Protein AF-A0A2E2N6V3-F1 (afdb_monomer_lite)

Secondary structure (DSSP, 8-state):
--HHHHHHHHHH-HHHHTT---SHHHHHHHSTT--HHHHHHHHHHHTHHHHHHHHHHHHHHTT---EEEEEEEEEETTTEEEEEEEEE-EETTEE-----GGGPPPGGG---SHHHHHHHHHHHHHTT-HHHHHHHHHHHTS--SSTT----HHHHHHHH-SSHHHHHHHHHHH-HHHHHHHHHHTSPPPPP-------------

Sequence (205 aa):
MESDELIELLEESDAFKSGLITDIRDAQLLVPRVGPDLVSDTIAAIGRHHLCEFTTSQCQKHDIEVAENTRVSGWIPGEGWSDLSYRLPVYEGKRVILVPARLVRRAAEATYSPNRLVTDLMDRVDAGNPTACNALTKLLQHPPTKANGTLHRSKTRKRLGTSGKDRARTIASHLPGAYSDFKNSAKPTPPPSQNGDTTTSPIDN

pLDDT: mean 79.95, std 15.85, range [35.03, 96.94]

Foldseek 3Di:
DDPVVVVVQLVPFPCNVVVLPPDLLVCCQATPPDHPVNSVVVCCQACVVVQLVVQQVVCVVVVNQWDFFDWDWYQDVPPGTDIDGGTFDADPNHTDGDDPPQVDDDPVLVCSHLVSLLVLLLVCQQVQPVLSLVLLCVLQVHHQPDPSRHHDSVVSVVSCDDDSNSNSNSCCVRVVVSNVVSVVVSPDDRPPDPPPPPPDDDDDD

Radius of gyration: 23.24 Å; chains: 1; bounding box: 77×33×64 Å

Structure (mmCIF, N/CA/C/O backbone):
data_AF-A0A2E2N6V3-F1
#
_entry.id   AF-A0A2E2N6V3-F1
#
loop_
_atom_site.group_PDB
_atom_site.id
_atom_site.type_symbol
_atom_site.label_atom_id
_atom_site.label_alt_id
_atom_site.label_comp_id
_atom_site.label_asym_id
_atom_site.label_entity_id
_atom_site.label_seq_id
_atom_site.pdbx_PDB_ins_code
_atom_site.Cartn_x
_atom_site.Cartn_y
_atom_site.Cartn_z
_atom_site.occupancy
_atom_site.B_iso_or_equiv
_atom_site.auth_seq_id
_atom_site.auth_comp_id
_atom_site.auth_asym_id
_atom_site.auth_atom_id
_atom_site.pdbx_PDB_model_num
ATOM 1 N N . MET A 1 1 ? 11.743 -3.797 12.217 1.00 55.81 1 MET A N 1
ATOM 2 C CA . MET A 1 1 ? 12.017 -2.561 11.474 1.00 55.81 1 MET A CA 1
ATOM 3 C C . MET A 1 1 ? 11.311 -1.459 12.220 1.00 55.81 1 MET A C 1
ATOM 5 O O . MET A 1 1 ? 10.089 -1.493 12.315 1.00 55.81 1 MET A O 1
ATOM 9 N N . GLU A 1 2 ? 12.102 -0.625 12.878 1.00 63.59 2 GLU A N 1
ATOM 10 C CA . GLU A 1 2 ? 11.648 0.523 13.670 1.00 63.59 2 GLU A CA 1
ATOM 11 C C . GLU A 1 2 ? 11.161 1.643 12.727 1.00 63.59 2 GLU A C 1
ATOM 13 O O . GLU A 1 2 ? 11.500 1.645 11.542 1.00 63.59 2 GLU A O 1
ATOM 18 N N . SER A 1 3 ? 10.366 2.595 13.227 1.00 68.19 3 SER A N 1
ATOM 19 C CA . SER A 1 3 ? 9.838 3.711 12.414 1.00 68.19 3 SER A CA 1
ATOM 20 C C . SER A 1 3 ? 10.951 4.554 11.778 1.00 68.19 3 SER A C 1
ATOM 22 O O . SER A 1 3 ? 10.816 4.996 10.637 1.00 68.19 3 SER A O 1
ATOM 24 N N . ASP A 1 4 ? 12.063 4.727 12.490 1.00 75.25 4 ASP A N 1
ATOM 25 C CA . ASP A 1 4 ? 13.205 5.529 12.043 1.00 75.25 4 ASP A CA 1
ATOM 26 C C . ASP A 1 4 ? 13.932 4.876 10.859 1.00 75.25 4 ASP A C 1
ATOM 28 O O . ASP A 1 4 ? 14.343 5.555 9.922 1.00 75.25 4 ASP A O 1
ATOM 32 N N . GLU A 1 5 ? 13.981 3.541 10.833 1.00 79.38 5 GLU A N 1
ATOM 33 C CA . GLU A 1 5 ? 14.590 2.772 9.743 1.00 79.38 5 GLU A CA 1
ATOM 34 C C . GLU A 1 5 ? 13.808 2.943 8.429 1.00 79.38 5 GLU A C 1
ATOM 36 O O . GLU A 1 5 ? 14.394 2.968 7.350 1.00 79.38 5 GLU A O 1
ATOM 41 N N . LEU A 1 6 ? 12.477 3.090 8.488 1.00 79.75 6 LEU A N 1
ATOM 42 C CA . LEU A 1 6 ? 11.675 3.371 7.293 1.00 79.75 6 LEU A CA 1
ATOM 43 C C . LEU A 1 6 ? 11.952 4.774 6.744 1.00 79.75 6 LEU A C 1
ATOM 45 O O . LEU A 1 6 ? 12.061 4.936 5.528 1.00 79.75 6 LEU A O 1
ATOM 49 N N . ILE A 1 7 ? 12.041 5.774 7.622 1.00 80.31 7 ILE A N 1
ATOM 50 C CA . ILE A 1 7 ? 12.319 7.155 7.214 1.00 80.31 7 ILE A CA 1
ATOM 51 C C . ILE A 1 7 ? 13.686 7.214 6.536 1.00 80.31 7 ILE A C 1
ATOM 53 O O . ILE A 1 7 ? 13.771 7.687 5.406 1.00 80.31 7 ILE A O 1
ATOM 57 N N . GLU A 1 8 ? 14.709 6.627 7.156 1.00 84.69 8 GLU A N 1
ATOM 58 C CA . GLU A 1 8 ? 16.058 6.548 6.592 1.00 84.69 8 GLU A CA 1
ATOM 59 C C . GLU A 1 8 ? 16.055 5.842 5.224 1.00 84.69 8 GLU A C 1
ATOM 61 O O . GLU A 1 8 ? 16.564 6.377 4.241 1.00 84.69 8 GLU A O 1
ATOM 66 N N . LEU A 1 9 ? 15.373 4.696 5.097 1.00 85.19 9 LEU A N 1
ATOM 67 C CA . LEU A 1 9 ? 15.260 3.983 3.817 1.00 85.19 9 LEU A CA 1
ATOM 68 C C . LEU A 1 9 ? 14.588 4.812 2.713 1.00 85.19 9 LEU A C 1
ATOM 70 O O . LEU A 1 9 ? 14.941 4.667 1.537 1.00 85.19 9 LEU A O 1
ATOM 74 N N . LEU A 1 10 ? 13.595 5.636 3.057 1.00 83.00 10 LEU A N 1
ATOM 75 C CA . LEU A 1 10 ? 12.939 6.530 2.103 1.00 83.00 10 LEU A CA 1
ATOM 76 C C . LEU A 1 10 ? 13.849 7.703 1.739 1.00 83.00 10 LEU A C 1
ATOM 78 O O . LEU A 1 10 ? 14.024 7.976 0.552 1.00 83.00 10 LEU A O 1
ATOM 82 N N . GLU A 1 11 ? 14.461 8.348 2.730 1.00 84.19 11 GLU A N 1
ATOM 83 C CA . GLU A 1 11 ? 15.368 9.481 2.545 1.00 84.19 11 GLU A CA 1
ATOM 84 C C . GLU A 1 11 ? 16.610 9.111 1.740 1.00 84.19 11 GLU A C 1
ATOM 86 O O . GLU A 1 11 ? 17.068 9.902 0.917 1.00 84.19 11 GLU A O 1
ATOM 91 N N . GLU A 1 12 ? 17.144 7.904 1.913 1.00 86.69 12 GLU A N 1
ATOM 92 C CA . GLU A 1 12 ? 18.290 7.417 1.151 1.00 86.69 12 GLU A CA 1
ATOM 93 C C . GLU A 1 12 ? 17.919 7.010 -0.281 1.00 86.69 12 GLU A C 1
ATOM 95 O O . GLU A 1 12 ? 18.775 7.035 -1.171 1.00 86.69 12 GLU A O 1
ATOM 100 N N . SER A 1 13 ? 16.648 6.683 -0.538 1.00 84.81 13 SER A N 1
ATOM 101 C CA . SER A 1 13 ? 16.205 6.120 -1.811 1.00 84.81 13 SER A CA 1
ATOM 102 C C . SER A 1 13 ? 16.286 7.105 -2.978 1.00 84.81 13 SER A C 1
ATOM 104 O O . SER A 1 13 ? 15.587 8.119 -3.022 1.00 84.81 13 SER A O 1
ATOM 106 N N . ASP A 1 14 ? 17.017 6.723 -4.029 1.00 83.94 14 ASP A N 1
ATOM 107 C CA . ASP A 1 14 ? 17.023 7.447 -5.309 1.00 83.94 14 ASP A CA 1
ATOM 108 C C . ASP A 1 14 ? 15.615 7.601 -5.906 1.00 83.94 14 ASP A C 1
ATOM 110 O O . ASP A 1 14 ? 15.311 8.603 -6.553 1.00 83.94 14 ASP A O 1
ATOM 114 N N . ALA A 1 15 ? 14.731 6.619 -5.692 1.00 83.19 15 ALA A N 1
ATOM 115 C CA . ALA A 1 15 ? 13.359 6.655 -6.198 1.00 83.19 15 ALA A CA 1
ATOM 116 C C . ALA A 1 15 ? 12.511 7.727 -5.495 1.00 83.19 15 ALA A C 1
ATOM 118 O O . ALA A 1 15 ? 11.648 8.337 -6.127 1.00 83.19 15 ALA A O 1
ATOM 119 N N . PHE A 1 16 ? 12.772 7.970 -4.209 1.00 84.50 16 PHE A N 1
ATOM 120 C CA . PHE A 1 16 ? 12.135 9.045 -3.456 1.00 84.50 16 PHE A CA 1
ATOM 121 C C . PHE A 1 16 ? 12.681 10.407 -3.901 1.00 84.50 16 PHE A C 1
ATOM 123 O O . PHE A 1 16 ? 11.911 11.273 -4.311 1.00 84.50 16 PHE A O 1
ATOM 130 N N . LYS A 1 17 ? 14.014 10.555 -3.956 1.00 84.75 17 LYS A N 1
ATOM 131 C CA . LYS A 1 17 ? 14.692 11.799 -4.377 1.00 84.75 17 LYS A CA 1
ATOM 132 C C . LYS A 1 17 ? 14.344 12.239 -5.802 1.00 84.75 17 LYS A C 1
ATOM 134 O O . LYS A 1 17 ? 14.295 13.429 -6.085 1.00 84.75 17 LYS A O 1
ATOM 139 N N . SER A 1 18 ? 14.112 11.285 -6.704 1.00 84.06 18 SER A N 1
ATOM 140 C CA . SER A 1 18 ? 13.762 11.550 -8.109 1.00 84.06 18 SER A CA 1
ATOM 141 C C . SER A 1 18 ? 12.276 11.836 -8.349 1.00 84.06 18 SER A C 1
ATOM 143 O O . SER A 1 18 ? 11.903 12.156 -9.476 1.00 84.06 18 SER A O 1
ATOM 145 N N . GLY A 1 19 ? 11.416 11.709 -7.330 1.00 82.81 19 GLY A N 1
ATOM 146 C CA . GLY A 1 19 ? 9.969 11.902 -7.471 1.00 82.81 19 GLY A CA 1
ATOM 147 C C . GLY A 1 19 ? 9.235 10.757 -8.183 1.00 82.81 19 GLY A C 1
ATOM 148 O O . GLY A 1 19 ? 8.079 10.915 -8.568 1.00 82.81 19 GLY A O 1
ATOM 149 N N . LEU A 1 20 ? 9.870 9.589 -8.357 1.00 83.88 20 LEU A N 1
ATOM 150 C CA . LEU A 1 20 ? 9.220 8.403 -8.941 1.00 83.88 20 LEU A CA 1
ATOM 151 C C . LEU A 1 20 ? 8.154 7.796 -8.015 1.00 83.88 20 LEU A C 1
ATOM 153 O O . LEU A 1 20 ? 7.248 7.097 -8.480 1.00 83.88 20 LEU A O 1
ATOM 157 N N . ILE A 1 21 ? 8.268 8.048 -6.709 1.00 84.69 21 ILE A N 1
ATOM 158 C CA . ILE A 1 21 ? 7.286 7.652 -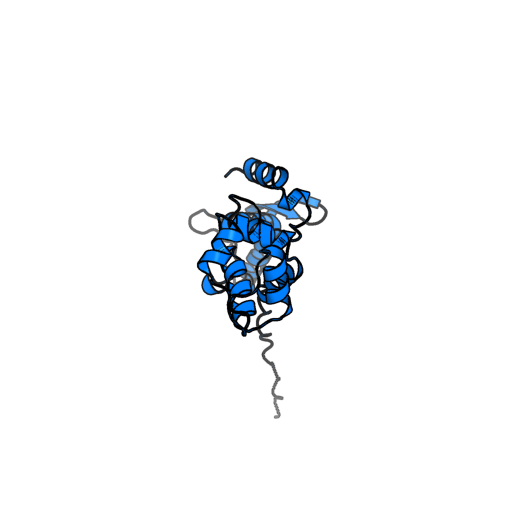5.699 1.00 84.69 21 ILE A CA 1
ATOM 159 C C . ILE A 1 21 ? 6.205 8.731 -5.639 1.00 84.69 21 ILE A C 1
ATOM 161 O O . ILE A 1 21 ? 6.409 9.808 -5.091 1.00 84.69 21 ILE A O 1
ATOM 165 N N . THR A 1 22 ? 5.044 8.422 -6.212 1.00 82.69 22 THR A N 1
ATOM 166 C CA . THR A 1 22 ? 3.861 9.316 -6.221 1.00 82.69 22 THR A CA 1
ATOM 167 C C . THR A 1 22 ? 2.734 8.791 -5.333 1.00 82.69 22 THR A C 1
ATOM 169 O O . THR A 1 22 ? 1.787 9.504 -5.018 1.00 82.69 22 THR A O 1
ATOM 172 N N . ASP A 1 23 ? 2.837 7.524 -4.940 1.00 83.44 23 ASP A N 1
ATOM 173 C CA . ASP A 1 23 ? 1.932 6.806 -4.057 1.00 83.44 23 ASP A CA 1
ATOM 174 C C . ASP A 1 23 ? 2.785 5.947 -3.119 1.00 83.44 23 ASP A C 1
ATOM 176 O O . ASP A 1 23 ? 3.778 5.364 -3.559 1.00 83.44 23 ASP A O 1
ATOM 180 N N . ILE A 1 24 ? 2.410 5.825 -1.843 1.00 82.12 24 ILE A N 1
ATOM 181 C CA . ILE A 1 24 ? 3.170 5.032 -0.862 1.00 82.12 24 ILE A CA 1
ATOM 182 C C . ILE A 1 24 ? 3.353 3.570 -1.296 1.00 82.12 24 ILE A C 1
ATOM 184 O O . ILE A 1 24 ? 4.360 2.939 -0.982 1.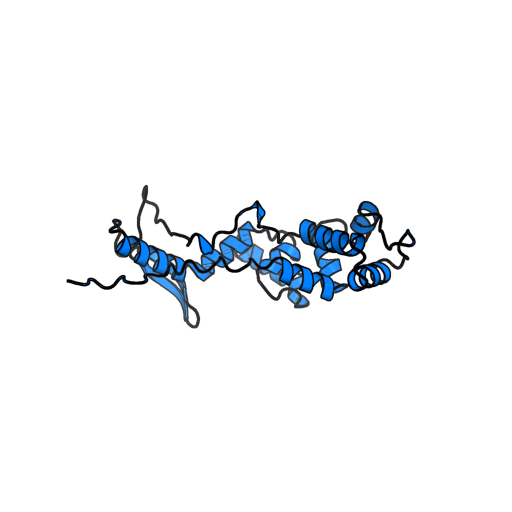00 82.12 24 ILE A O 1
ATOM 188 N N . ARG A 1 25 ? 2.430 3.030 -2.100 1.00 84.62 25 ARG A N 1
ATOM 189 C CA . ARG A 1 25 ? 2.544 1.684 -2.671 1.00 84.62 25 ARG A CA 1
ATOM 190 C C . ARG A 1 25 ? 3.725 1.570 -3.625 1.00 84.62 25 ARG A C 1
ATOM 192 O O . ARG A 1 25 ? 4.295 0.490 -3.731 1.00 84.62 25 ARG A O 1
ATOM 199 N N . ASP A 1 26 ? 4.122 2.647 -4.305 1.00 87.94 26 ASP A N 1
ATOM 200 C CA . ASP A 1 26 ? 5.295 2.649 -5.192 1.00 87.94 26 ASP A CA 1
ATOM 201 C C . ASP A 1 26 ? 6.574 2.310 -4.418 1.00 87.94 26 ASP A C 1
ATOM 203 O O . ASP A 1 26 ? 7.479 1.682 -4.973 1.00 87.94 26 ASP A O 1
ATOM 207 N N . ALA A 1 27 ? 6.628 2.635 -3.121 1.00 87.62 27 ALA A N 1
ATOM 208 C CA . ALA A 1 27 ? 7.763 2.293 -2.274 1.00 87.62 27 ALA A CA 1
ATOM 209 C C . ALA A 1 27 ? 8.008 0.775 -2.236 1.00 87.62 27 ALA A C 1
ATOM 211 O O . ALA A 1 27 ? 9.156 0.337 -2.280 1.00 87.62 27 ALA A O 1
ATOM 212 N N . GLN A 1 28 ? 6.957 -0.052 -2.292 1.00 88.75 28 GLN A N 1
ATOM 213 C CA . GLN A 1 28 ? 7.121 -1.511 -2.334 1.00 88.75 28 GLN A CA 1
ATOM 214 C C . GLN A 1 28 ? 7.728 -2.015 -3.651 1.00 88.75 28 GLN A C 1
ATOM 216 O O . GLN A 1 28 ? 8.349 -3.083 -3.688 1.00 88.75 28 GLN A O 1
ATOM 221 N N . LEU A 1 29 ? 7.552 -1.259 -4.741 1.00 89.12 29 LEU A N 1
ATOM 222 C CA . LEU A 1 29 ? 8.133 -1.575 -6.043 1.00 89.12 29 LEU A CA 1
ATOM 223 C C . LEU A 1 29 ? 9.583 -1.10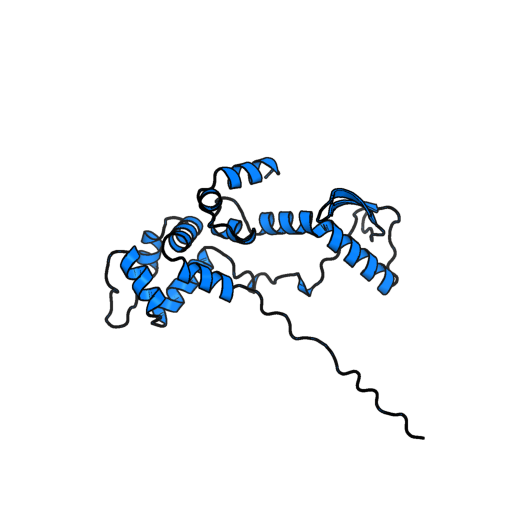0 -6.147 1.00 89.12 29 LEU A C 1
ATOM 225 O O . LEU A 1 29 ? 10.416 -1.818 -6.703 1.00 89.12 29 LEU A O 1
ATOM 229 N N . LEU A 1 30 ? 9.864 0.099 -5.633 1.00 90.12 30 LEU A N 1
ATOM 230 C CA . LEU A 1 30 ? 11.077 0.847 -5.961 1.00 90.12 30 LEU A CA 1
ATOM 231 C C . LEU A 1 30 ? 12.091 0.923 -4.815 1.00 90.12 30 LEU A C 1
ATOM 233 O O . LEU A 1 30 ? 13.291 0.938 -5.079 1.00 90.12 30 LEU A O 1
ATOM 237 N N . VAL A 1 31 ? 11.646 0.949 -3.558 1.00 87.75 31 VAL A N 1
ATOM 238 C CA . VAL A 1 31 ? 12.526 1.161 -2.401 1.00 87.75 31 VAL A CA 1
ATOM 239 C C . VAL A 1 31 ? 13.007 -0.192 -1.882 1.00 87.75 31 VAL A C 1
ATOM 241 O O . VAL A 1 31 ? 12.179 -1.057 -1.576 1.00 87.75 31 VAL A O 1
ATOM 244 N N . PRO A 1 32 ? 14.324 -0.445 -1.792 1.00 84.62 32 PRO A N 1
ATOM 245 C CA . PRO A 1 32 ? 14.856 -1.665 -1.188 1.00 84.62 32 PRO A CA 1
ATOM 246 C C . PRO A 1 32 ? 14.289 -1.896 0.216 1.00 84.62 32 PRO A C 1
ATOM 248 O O . PRO A 1 32 ? 13.978 -0.951 0.925 1.00 84.62 32 PRO A O 1
ATOM 251 N N . ARG A 1 33 ? 14.124 -3.165 0.616 1.00 83.94 33 ARG A N 1
ATOM 252 C CA . ARG A 1 33 ? 13.643 -3.570 1.960 1.00 83.94 33 ARG A CA 1
ATOM 253 C C . ARG A 1 33 ? 12.215 -3.137 2.350 1.00 83.94 33 ARG A C 1
ATOM 255 O O . ARG A 1 33 ? 11.667 -3.711 3.279 1.00 83.94 33 ARG A O 1
ATOM 262 N N . VAL A 1 34 ? 11.550 -2.274 1.578 1.00 86.19 34 VAL A N 1
ATOM 263 C CA . VAL A 1 34 ? 10.125 -1.943 1.781 1.00 86.19 34 VAL A CA 1
ATOM 264 C C . VAL A 1 34 ? 9.217 -3.030 1.197 1.00 86.19 34 VAL A C 1
ATOM 266 O O . VAL A 1 34 ? 9.147 -3.217 -0.019 1.00 86.19 34 VAL A O 1
ATOM 269 N N . GLY A 1 35 ? 8.559 -3.800 2.057 1.00 84.31 35 GLY A N 1
ATOM 270 C CA . GLY A 1 35 ? 7.615 -4.852 1.669 1.00 84.31 35 GLY A CA 1
ATOM 271 C C . GLY A 1 35 ? 6.151 -4.392 1.659 1.00 84.31 35 GLY A C 1
ATOM 272 O O . GLY A 1 35 ? 5.856 -3.283 2.104 1.00 84.31 35 GLY A O 1
ATOM 273 N N . PRO A 1 36 ? 5.225 -5.249 1.186 1.00 82.44 36 PRO A N 1
ATOM 274 C CA . PRO A 1 36 ? 3.789 -4.980 1.259 1.00 82.44 36 PRO A CA 1
ATOM 275 C C . PRO A 1 36 ? 3.293 -4.835 2.703 1.00 82.44 36 PRO A C 1
ATOM 277 O O . PRO A 1 36 ? 2.438 -3.991 2.953 1.00 82.44 36 PRO A O 1
ATOM 280 N N . ASP A 1 37 ? 3.859 -5.598 3.642 1.00 83.62 37 ASP A N 1
ATOM 281 C CA . ASP A 1 37 ? 3.492 -5.551 5.063 1.00 83.62 37 ASP A CA 1
ATOM 282 C C . ASP A 1 37 ? 3.738 -4.160 5.643 1.00 83.62 37 ASP A C 1
ATOM 284 O O . ASP A 1 37 ? 2.833 -3.558 6.203 1.00 83.62 37 ASP A O 1
ATOM 288 N N . LEU A 1 38 ? 4.916 -3.587 5.384 1.00 84.19 38 LEU A N 1
ATOM 289 C CA . LEU A 1 38 ? 5.252 -2.247 5.855 1.00 84.19 38 LEU A CA 1
ATOM 290 C C . LEU A 1 38 ? 4.310 -1.182 5.288 1.00 84.19 38 LEU A C 1
ATOM 292 O O . LEU A 1 38 ? 3.827 -0.331 6.024 1.00 84.19 38 LEU A O 1
ATOM 296 N N . VAL A 1 39 ? 4.017 -1.243 3.986 1.00 85.00 39 VAL A N 1
ATOM 297 C CA . VAL A 1 39 ? 3.061 -0.318 3.360 1.00 85.00 39 VAL A CA 1
ATOM 298 C C . VAL A 1 39 ? 1.672 -0.476 3.983 1.00 85.00 39 VAL A C 1
ATOM 300 O O . VAL A 1 39 ? 1.009 0.522 4.262 1.00 85.00 39 VAL A O 1
ATOM 303 N N . SER A 1 40 ? 1.233 -1.714 4.219 1.00 82.88 40 SER A N 1
ATOM 304 C CA . SER A 1 40 ? -0.049 -2.006 4.862 1.00 82.88 40 SER A CA 1
ATOM 305 C C . SER A 1 40 ? -0.097 -1.467 6.291 1.00 82.88 40 SER A C 1
ATOM 307 O O . SER A 1 40 ? -1.082 -0.830 6.659 1.00 82.88 40 SER A O 1
ATOM 309 N N . ASP A 1 41 ? 0.968 -1.655 7.067 1.00 85.12 41 ASP A N 1
ATOM 310 C CA . ASP A 1 41 ? 1.084 -1.163 8.439 1.00 85.12 41 ASP A CA 1
ATOM 311 C C . ASP A 1 41 ? 1.068 0.367 8.487 1.00 85.12 41 ASP A C 1
ATOM 313 O O . ASP A 1 41 ? 0.345 0.949 9.297 1.00 85.12 41 ASP A O 1
ATOM 317 N N . THR A 1 42 ? 1.784 1.040 7.577 1.00 87.00 42 THR A N 1
ATOM 318 C CA . THR A 1 42 ? 1.753 2.505 7.456 1.00 87.00 42 THR A CA 1
ATOM 319 C C . THR A 1 42 ? 0.348 3.005 7.110 1.00 87.00 42 THR A C 1
ATOM 321 O O . THR A 1 42 ? -0.160 3.918 7.764 1.00 87.00 42 THR A O 1
ATOM 324 N N . ILE A 1 43 ? -0.320 2.393 6.125 1.00 86.81 43 ILE A N 1
ATOM 325 C CA . ILE A 1 43 ? -1.690 2.768 5.742 1.00 86.81 43 ILE A CA 1
ATOM 326 C C . ILE A 1 43 ? -2.660 2.525 6.903 1.00 86.81 43 ILE A C 1
ATOM 328 O O . ILE A 1 43 ? -3.500 3.379 7.182 1.00 86.81 43 ILE A O 1
ATOM 332 N N . ALA A 1 44 ? -2.543 1.395 7.603 1.00 87.69 44 ALA A N 1
ATOM 333 C CA . ALA A 1 44 ? -3.389 1.066 8.745 1.00 87.69 44 ALA A CA 1
ATOM 334 C C . ALA A 1 44 ? -3.140 1.998 9.939 1.00 87.69 44 ALA A C 1
ATOM 336 O O . ALA A 1 44 ? -4.083 2.325 10.655 1.00 87.69 44 ALA A O 1
ATOM 337 N N . ALA A 1 45 ? -1.900 2.448 10.154 1.00 88.75 45 ALA A N 1
ATOM 338 C CA . ALA A 1 45 ? -1.567 3.425 11.185 1.00 88.75 45 ALA A CA 1
ATOM 339 C C . ALA A 1 45 ? -2.176 4.803 10.881 1.00 88.75 45 ALA A C 1
ATOM 341 O O . ALA A 1 45 ? -2.808 5.386 11.761 1.00 88.75 45 ALA A O 1
ATOM 342 N N . ILE A 1 46 ? -2.057 5.285 9.638 1.00 90.31 46 ILE A N 1
ATOM 343 C CA . ILE A 1 46 ? -2.626 6.574 9.206 1.00 90.31 46 ILE A CA 1
ATOM 344 C C . ILE A 1 46 ? -4.160 6.513 9.186 1.00 90.31 46 ILE A C 1
ATOM 346 O O . ILE A 1 46 ? -4.832 7.397 9.705 1.00 90.31 46 ILE A O 1
ATOM 350 N N . GLY A 1 47 ? -4.733 5.443 8.634 1.00 91.69 47 GLY A N 1
ATOM 351 C CA . GLY A 1 47 ? -6.181 5.241 8.540 1.00 91.69 47 GLY A CA 1
ATOM 352 C C . GLY A 1 47 ? -6.839 4.747 9.830 1.00 91.69 47 GLY A C 1
ATOM 353 O O . GLY A 1 47 ? -8.045 4.498 9.836 1.00 91.69 47 GLY A O 1
ATOM 354 N N . ARG A 1 48 ? -6.076 4.581 10.921 1.00 93.88 48 ARG A N 1
ATOM 355 C CA . ARG A 1 48 ? -6.551 3.950 12.161 1.00 93.88 48 ARG A CA 1
ATOM 356 C C . ARG A 1 48 ? -7.773 4.648 12.740 1.00 93.88 48 ARG A C 1
ATOM 358 O O . ARG A 1 48 ? -8.696 3.970 13.177 1.00 93.88 48 ARG A O 1
ATOM 365 N N . HIS A 1 49 ? -7.786 5.979 12.698 1.00 94.50 49 HIS A N 1
ATOM 366 C CA . HIS A 1 49 ? -8.913 6.802 13.130 1.00 94.50 49 HIS A CA 1
ATOM 367 C C . HIS A 1 49 ? -10.219 6.368 12.437 1.00 94.50 49 HIS A C 1
ATOM 369 O O . HIS A 1 49 ? -11.167 5.962 13.106 1.00 94.50 49 HIS A O 1
ATOM 375 N N . HIS A 1 50 ? -10.227 6.313 11.102 1.00 93.88 50 HIS A N 1
ATOM 376 C CA . HIS A 1 50 ? -11.396 5.896 10.320 1.00 93.88 50 HIS A CA 1
ATOM 377 C C . HIS A 1 50 ? -11.788 4.431 10.546 1.00 93.88 50 HIS A C 1
ATOM 379 O O . HIS A 1 50 ? -12.970 4.088 10.516 1.00 93.88 50 HIS A O 1
ATOM 385 N N . LEU A 1 51 ? -10.815 3.546 10.782 1.00 95.25 51 LEU A N 1
ATOM 386 C CA . LEU A 1 51 ? -11.101 2.149 11.115 1.00 95.25 51 LEU A CA 1
ATOM 387 C C . LEU A 1 51 ? -11.772 2.023 12.492 1.00 95.25 51 LEU A C 1
ATOM 389 O O . LEU A 1 51 ? -12.688 1.214 12.652 1.00 95.25 51 LEU A O 1
ATOM 393 N N . CYS A 1 52 ? -11.375 2.840 13.471 1.00 95.44 52 CYS A N 1
ATOM 394 C CA . CYS A 1 52 ? -12.034 2.907 14.776 1.00 95.44 52 CYS A CA 1
ATOM 395 C C . CYS A 1 52 ? -13.469 3.445 14.671 1.00 95.44 52 CYS A C 1
ATOM 397 O O . CYS A 1 52 ? -14.377 2.873 15.278 1.00 95.44 52 CYS A O 1
ATOM 399 N N . GLU A 1 53 ? -13.696 4.495 13.876 1.00 95.00 53 GLU A N 1
ATOM 400 C CA . GLU A 1 53 ? -15.042 5.026 13.606 1.00 95.00 53 GLU A CA 1
ATOM 401 C C . GLU A 1 53 ? -15.936 3.977 12.940 1.00 95.00 53 GLU A C 1
ATOM 403 O O . GLU A 1 53 ? -17.052 3.715 13.395 1.00 95.00 53 GLU A O 1
ATOM 408 N N . PHE A 1 54 ? -15.413 3.316 11.902 1.00 95.75 54 PHE A N 1
ATOM 409 C CA . PHE A 1 54 ? -16.104 2.224 11.227 1.00 95.75 54 PHE A CA 1
ATOM 410 C C . PHE A 1 54 ? -16.460 1.104 12.208 1.00 95.75 54 PHE A C 1
ATOM 412 O O . PHE A 1 54 ? -17.608 0.666 12.246 1.00 95.75 54 PHE A O 1
ATOM 419 N N . THR A 1 55 ? -15.501 0.675 13.030 1.00 96.69 55 THR A N 1
ATOM 420 C CA . THR A 1 55 ? -15.703 -0.384 14.029 1.00 96.69 55 THR A CA 1
ATOM 421 C C . THR A 1 55 ? -16.788 -0.008 15.030 1.00 96.69 55 THR A C 1
ATOM 423 O O . THR A 1 55 ? -17.717 -0.783 15.236 1.00 96.69 55 THR A O 1
ATOM 426 N N . THR A 1 56 ? -16.718 1.204 15.586 1.00 96.19 56 THR A N 1
ATOM 427 C CA . THR A 1 56 ? -17.708 1.725 16.539 1.00 96.19 56 THR A CA 1
ATOM 428 C C . THR A 1 56 ? -19.114 1.712 15.928 1.00 96.19 56 THR A C 1
ATOM 430 O O . THR A 1 56 ? -20.061 1.238 16.554 1.00 96.19 56 THR A O 1
ATOM 433 N N . SER A 1 57 ? -19.247 2.173 14.679 1.00 96.38 57 SER A N 1
ATOM 434 C CA . SER A 1 57 ? -20.517 2.168 13.945 1.00 96.38 57 SER A CA 1
ATOM 435 C C . SER A 1 57 ? -21.040 0.750 13.684 1.00 96.38 57 SER A C 1
ATOM 437 O O . SER A 1 57 ? -22.236 0.503 13.840 1.00 96.38 57 SER A O 1
ATOM 439 N N . GLN A 1 58 ? -20.172 -0.198 13.313 1.00 96.88 58 GLN A N 1
ATOM 440 C CA . GLN A 1 58 ? -20.592 -1.587 13.102 1.00 96.88 58 GLN A CA 1
ATOM 441 C C . GLN A 1 58 ? -21.026 -2.259 14.406 1.00 96.88 58 GLN A C 1
ATOM 443 O O . GLN A 1 58 ? -22.040 -2.952 14.411 1.00 96.88 58 GLN A O 1
ATOM 448 N N . CYS A 1 59 ? -20.316 -2.032 15.511 1.00 96.06 59 CYS A N 1
ATOM 449 C CA . CYS A 1 59 ? -20.702 -2.593 16.802 1.00 96.06 59 CYS A CA 1
ATOM 450 C C . CYS A 1 59 ? -22.064 -2.074 17.265 1.00 96.06 59 CYS A C 1
ATOM 452 O O . CYS A 1 59 ? -22.899 -2.875 17.664 1.00 96.06 59 CYS A O 1
ATOM 454 N N . GLN A 1 60 ? -22.326 -0.771 17.117 1.00 95.50 60 GLN A N 1
ATOM 455 C CA . GLN A 1 60 ? -23.645 -0.191 17.402 1.00 95.50 60 GLN A CA 1
ATOM 456 C C . GLN A 1 60 ? -24.745 -0.789 16.525 1.00 95.50 60 GLN A C 1
ATOM 458 O O . GLN A 1 60 ? -25.824 -1.092 17.010 1.00 95.50 60 GLN A O 1
ATOM 463 N N . LYS A 1 61 ? -24.479 -0.963 15.226 1.00 96.94 61 LYS A N 1
ATOM 464 C CA . LYS A 1 61 ? -25.461 -1.502 14.276 1.00 96.94 61 LYS A CA 1
ATOM 465 C C . LYS A 1 61 ? -25.866 -2.946 14.590 1.00 96.94 61 LYS A C 1
ATOM 467 O O . LYS A 1 61 ? -26.968 -3.355 14.241 1.00 96.94 61 LYS A O 1
ATOM 472 N N . HIS A 1 62 ? -24.951 -3.722 15.159 1.00 96.00 62 HIS A N 1
ATOM 473 C CA . HIS A 1 62 ? -25.119 -5.153 15.396 1.00 96.00 62 HIS A CA 1
ATOM 474 C C . HIS A 1 62 ? -25.273 -5.499 16.884 1.00 96.00 62 HIS A C 1
ATOM 476 O O . HIS A 1 62 ? -25.142 -6.669 17.231 1.00 96.00 62 HIS A O 1
ATOM 482 N N . ASP A 1 63 ? -25.513 -4.497 17.739 1.00 94.88 63 ASP A N 1
ATOM 483 C CA . ASP A 1 63 ? -25.635 -4.642 19.195 1.00 94.88 63 ASP A CA 1
ATOM 484 C C . ASP A 1 63 ? -24.481 -5.453 19.824 1.00 94.88 63 ASP A C 1
ATOM 486 O O . ASP A 1 63 ? -24.667 -6.274 20.720 1.00 94.88 63 ASP A O 1
ATOM 490 N N . ILE A 1 64 ? -23.258 -5.233 19.327 1.00 94.56 64 ILE A N 1
ATOM 491 C CA . ILE A 1 64 ? -22.041 -5.876 19.835 1.00 94.56 64 ILE A CA 1
ATOM 492 C C . ILE A 1 64 ? -21.568 -5.126 21.080 1.00 94.56 64 ILE A C 1
ATOM 494 O O . ILE A 1 64 ? -21.417 -3.904 21.054 1.00 94.56 64 ILE A O 1
ATOM 498 N N . GLU A 1 65 ? -21.267 -5.868 22.144 1.00 93.44 65 GLU A N 1
ATOM 499 C CA . GLU A 1 65 ? -20.707 -5.319 23.378 1.00 93.44 65 GLU A CA 1
ATOM 500 C C . GLU A 1 65 ? -19.330 -4.673 23.142 1.00 93.44 65 GLU A C 1
ATOM 502 O O . GLU A 1 65 ? -18.465 -5.206 22.439 1.00 93.44 65 GLU A O 1
ATOM 507 N N . VAL A 1 66 ? -19.124 -3.501 23.743 1.00 95.38 66 VAL A N 1
ATOM 508 C CA . VAL A 1 66 ? -17.923 -2.681 23.566 1.00 95.38 66 VAL A CA 1
ATOM 509 C C . VAL A 1 66 ? -17.414 -2.166 24.904 1.00 95.38 66 VAL A C 1
ATOM 511 O O . VAL A 1 66 ? -18.188 -1.873 25.812 1.00 95.38 66 VAL A O 1
ATOM 514 N N . ALA A 1 67 ? -16.097 -2.006 25.006 1.00 92.81 67 ALA A N 1
ATOM 515 C CA . ALA A 1 67 ? -15.482 -1.301 26.115 1.00 92.81 67 ALA A CA 1
ATOM 516 C C . ALA A 1 67 ? -15.552 0.211 25.872 1.00 92.81 67 ALA A C 1
ATOM 518 O O . ALA A 1 67 ? -15.108 0.720 24.834 1.00 92.81 67 ALA A O 1
ATOM 519 N N . GLU A 1 68 ? -16.078 0.928 26.858 1.00 89.62 68 GLU A N 1
ATOM 520 C CA . GLU A 1 68 ? -16.092 2.385 26.873 1.00 89.62 68 GLU A CA 1
ATOM 521 C C . GLU A 1 68 ? -14.677 2.955 27.036 1.00 89.62 68 GLU A C 1
ATOM 523 O O . GLU A 1 68 ? -13.809 2.373 27.687 1.00 89.62 68 GLU A O 1
ATOM 528 N N . ASN A 1 69 ? -14.457 4.138 26.467 1.00 89.81 69 ASN A N 1
ATOM 529 C CA . ASN A 1 69 ? -13.222 4.912 26.601 1.00 89.81 69 ASN A CA 1
ATOM 530 C C . ASN A 1 69 ? -11.916 4.202 26.188 1.00 89.81 69 ASN A C 1
ATOM 532 O O . ASN A 1 69 ? -10.851 4.422 26.777 1.00 89.81 69 ASN A O 1
ATOM 536 N N . THR A 1 70 ? -11.968 3.365 25.151 1.00 90.69 70 THR A N 1
ATOM 537 C CA . THR A 1 70 ? -10.769 2.726 24.599 1.00 90.69 70 THR A CA 1
ATOM 538 C C . THR A 1 70 ? -9.897 3.770 23.903 1.00 90.69 70 THR A C 1
ATOM 540 O O . THR A 1 70 ? -10.264 4.290 22.847 1.00 90.69 70 THR A O 1
ATOM 543 N N . ARG A 1 71 ? -8.720 4.061 24.471 1.00 92.56 71 ARG A N 1
ATOM 544 C CA . ARG A 1 71 ? -7.776 5.026 23.890 1.00 92.56 71 ARG A CA 1
ATOM 545 C C . ARG A 1 71 ? -7.028 4.448 22.694 1.00 92.56 71 ARG A C 1
ATOM 547 O O . ARG A 1 71 ? -6.468 3.350 22.764 1.00 92.56 71 ARG A O 1
ATOM 554 N N . VAL A 1 72 ? -6.973 5.220 21.615 1.00 91.69 72 VAL A N 1
ATOM 555 C CA . VAL A 1 72 ? -6.249 4.893 20.388 1.00 91.69 72 VAL A CA 1
ATOM 556 C C . VAL A 1 72 ? -5.583 6.155 19.849 1.00 91.69 72 VAL A C 1
ATOM 558 O O . VAL A 1 72 ? -6.257 7.145 19.588 1.00 91.69 72 VAL A O 1
ATOM 561 N N . SER A 1 73 ? -4.271 6.092 19.625 1.00 92.94 73 SER A N 1
ATOM 562 C CA . SER A 1 73 ? -3.551 7.132 18.889 1.00 92.94 73 SER A CA 1
ATOM 563 C C . SER A 1 73 ? -3.777 6.957 17.386 1.00 92.94 73 SER A C 1
ATOM 565 O O . SER A 1 73 ? -3.575 5.851 16.855 1.00 92.94 73 SER A O 1
ATOM 567 N N . GLY A 1 74 ? -4.219 8.020 16.716 1.00 91.56 74 GLY A N 1
ATOM 568 C CA . GLY A 1 74 ? -4.535 8.034 15.290 1.00 91.56 74 GLY A CA 1
ATOM 569 C C . GLY A 1 74 ? -4.197 9.370 14.635 1.00 91.56 74 GLY A C 1
ATOM 570 O O . GLY A 1 74 ? -4.081 10.392 15.306 1.00 91.56 74 GLY A O 1
ATOM 571 N N . TRP A 1 75 ? -4.021 9.346 13.316 1.00 92.62 75 TRP A N 1
ATOM 572 C CA . TRP A 1 75 ? -3.811 10.547 12.516 1.00 92.62 75 TRP A CA 1
ATOM 573 C C . TRP A 1 75 ? -5.152 11.145 12.083 1.00 92.62 75 TRP A C 1
ATOM 575 O O . TRP A 1 75 ? -5.989 10.441 11.513 1.00 92.62 75 TRP A O 1
ATOM 585 N N . ILE A 1 76 ? -5.332 12.443 12.317 1.00 91.75 76 ILE A N 1
ATOM 586 C CA . ILE A 1 76 ? -6.480 13.230 11.873 1.00 91.75 76 ILE A CA 1
ATOM 587 C C . ILE A 1 76 ? -6.012 14.175 10.757 1.00 91.75 76 ILE A C 1
ATOM 589 O O . ILE A 1 76 ? -5.090 14.970 10.968 1.00 91.75 76 ILE A O 1
ATOM 593 N N . PRO A 1 77 ? -6.615 14.127 9.555 1.00 87.69 77 PRO A N 1
ATOM 594 C CA . PRO A 1 77 ? -6.280 15.058 8.483 1.00 87.69 77 PRO A CA 1
ATOM 595 C C . PRO A 1 77 ? -6.433 16.523 8.922 1.00 87.69 77 PRO A C 1
ATOM 597 O O . PRO A 1 77 ? -7.512 16.943 9.319 1.00 87.69 77 PRO A O 1
ATOM 600 N N . GLY A 1 78 ? -5.355 17.306 8.829 1.00 91.94 78 GLY A N 1
ATOM 601 C CA . GLY A 1 78 ? -5.333 18.727 9.204 1.00 91.94 78 GLY A CA 1
ATOM 602 C C . GLY A 1 78 ? -4.937 19.011 10.657 1.00 91.94 78 GLY A C 1
ATOM 603 O O . GLY A 1 78 ? -4.397 20.081 10.919 1.00 91.94 78 GLY A O 1
ATOM 604 N N . GLU A 1 79 ? -5.117 18.056 11.572 1.00 92.31 79 GLU A N 1
ATOM 605 C CA . GLU A 1 79 ? -4.773 18.213 12.998 1.00 92.31 79 GLU A CA 1
ATOM 606 C C . GLU A 1 79 ? -3.517 17.422 13.391 1.00 92.31 79 GLU A C 1
ATOM 608 O O . GLU A 1 79 ? -2.751 17.832 14.260 1.00 92.31 79 GLU A O 1
ATOM 613 N N . GLY A 1 80 ? -3.262 16.312 12.703 1.00 92.56 80 GLY A N 1
ATOM 614 C CA . GLY A 1 80 ? -2.109 15.456 12.924 1.00 92.56 80 GLY A CA 1
ATOM 615 C C . GLY A 1 80 ? -2.378 14.305 13.889 1.00 92.56 80 GLY A C 1
ATOM 616 O O . GLY A 1 80 ? -3.495 13.797 13.978 1.00 92.56 80 GLY A O 1
ATOM 617 N N . TRP A 1 81 ? -1.338 13.825 14.574 1.00 93.56 81 TRP A N 1
ATOM 618 C CA . TRP A 1 81 ? -1.469 12.724 15.531 1.00 93.56 81 TRP A CA 1
ATOM 619 C C . TRP A 1 81 ? -2.206 13.181 16.788 1.00 93.56 81 TRP A C 1
ATOM 621 O O . TRP A 1 81 ? -1.869 14.208 17.371 1.00 93.56 81 TRP A O 1
ATOM 631 N N . SER A 1 82 ? -3.201 12.409 17.216 1.00 93.69 82 SER A N 1
ATOM 632 C CA . SER A 1 82 ? -4.003 12.699 18.405 1.00 93.69 82 SER A CA 1
ATOM 633 C C . SER A 1 82 ? -4.414 11.421 19.128 1.00 93.69 82 SER A C 1
ATOM 635 O O . SER A 1 82 ? -4.641 10.377 18.509 1.00 93.69 82 SER A O 1
ATOM 637 N N . ASP A 1 83 ? -4.529 11.514 20.452 1.00 94.69 83 ASP A N 1
ATOM 638 C CA . ASP A 1 83 ? -5.058 10.444 21.292 1.00 94.69 83 ASP A CA 1
ATOM 639 C C . ASP A 1 83 ? -6.575 10.568 21.391 1.00 94.69 83 ASP A C 1
ATOM 641 O O . ASP A 1 83 ? -7.114 11.511 21.970 1.00 94.69 83 ASP A O 1
ATOM 645 N N . LEU A 1 84 ? -7.266 9.588 20.820 1.00 92.44 84 LEU A N 1
ATOM 646 C CA . LEU A 1 84 ? -8.715 9.577 20.692 1.00 92.44 84 LEU A CA 1
ATOM 647 C C . LEU A 1 84 ? -9.325 8.470 21.543 1.00 92.44 84 LEU A C 1
ATOM 649 O O . LEU A 1 84 ? -8.698 7.445 21.813 1.00 92.44 84 LEU A O 1
ATOM 653 N N . SER A 1 85 ? -10.567 8.682 21.965 1.00 94.62 85 SER A N 1
ATOM 654 C CA . SER A 1 85 ? -11.326 7.740 22.782 1.00 94.62 85 SER A CA 1
ATOM 655 C C . SER A 1 85 ? -12.466 7.147 21.962 1.00 94.62 85 SER A C 1
ATOM 657 O O . SER A 1 85 ? -13.246 7.887 21.364 1.00 94.62 85 SER A O 1
ATOM 659 N N . TYR A 1 86 ? -12.566 5.819 21.933 1.00 94.69 86 TYR A N 1
ATOM 660 C CA . TYR A 1 86 ? -13.563 5.089 21.150 1.00 94.69 86 TYR A CA 1
ATOM 661 C C . TYR A 1 86 ? -14.284 4.028 21.973 1.00 94.69 86 TYR A C 1
ATOM 663 O O . TYR A 1 86 ? -13.799 3.574 23.010 1.00 94.69 86 TYR A O 1
ATOM 671 N N . ARG A 1 87 ? -15.424 3.578 21.445 1.00 95.06 87 ARG A N 1
ATOM 672 C CA . ARG A 1 87 ? -16.160 2.417 21.943 1.00 95.06 87 ARG A CA 1
ATOM 673 C C . ARG A 1 87 ? -15.840 1.222 21.061 1.00 95.06 87 ARG A C 1
ATOM 675 O O . ARG A 1 87 ? -16.394 1.092 19.972 1.00 95.06 87 ARG A O 1
ATOM 682 N N . LEU A 1 88 ? -14.890 0.400 21.501 1.00 96.56 88 LEU A N 1
ATOM 683 C CA . LEU A 1 88 ? -14.355 -0.700 20.700 1.00 96.56 88 LEU A CA 1
ATOM 684 C C . LEU A 1 88 ? -14.611 -2.052 21.370 1.00 96.56 88 LEU A C 1
ATOM 686 O O . LEU A 1 88 ? -14.554 -2.147 22.597 1.00 96.56 88 LEU A O 1
ATOM 690 N N . PRO A 1 89 ? -14.853 -3.111 20.583 1.00 96.12 89 PRO A N 1
ATOM 691 C CA . PRO A 1 89 ? -14.953 -4.458 21.116 1.00 96.12 89 PRO A CA 1
ATOM 692 C C . PRO A 1 89 ? -13.594 -4.910 21.658 1.00 96.12 89 PRO A C 1
ATOM 694 O O . PRO A 1 89 ? -12.538 -4.611 21.087 1.00 96.12 89 PRO A O 1
ATOM 697 N N . VAL A 1 90 ? -13.626 -5.653 22.760 1.00 93.62 90 VAL A N 1
ATOM 698 C CA . VAL A 1 90 ? -12.443 -6.254 23.378 1.00 93.62 90 VAL A CA 1
ATOM 699 C C . VAL A 1 90 ? -12.629 -7.760 23.400 1.00 93.62 90 VAL A C 1
ATOM 701 O O . VAL A 1 90 ? -13.604 -8.265 23.942 1.00 93.62 90 VAL A O 1
ATOM 704 N N . TYR A 1 91 ? -11.675 -8.476 22.818 1.00 92.19 91 TYR A N 1
ATOM 705 C CA . TYR A 1 91 ? -11.647 -9.931 22.806 1.00 92.19 91 TYR A CA 1
ATOM 706 C C . TYR A 1 91 ? -10.328 -10.397 23.423 1.00 92.19 91 TYR A C 1
ATOM 708 O O . TYR A 1 91 ? -9.260 -9.927 23.029 1.00 92.19 91 TYR A O 1
ATOM 716 N N . GLU A 1 92 ? -10.398 -11.264 24.438 1.00 91.81 92 GLU A N 1
ATOM 717 C CA . GLU A 1 92 ? -9.225 -11.762 25.183 1.00 91.81 92 GLU A CA 1
ATOM 718 C C . GLU A 1 92 ? -8.292 -10.636 25.684 1.00 91.81 92 GLU A C 1
ATOM 720 O O . GLU A 1 92 ? -7.067 -10.705 25.587 1.00 91.81 92 GLU A O 1
ATOM 725 N N . GLY A 1 93 ? -8.879 -9.542 26.185 1.00 88.75 93 GLY A N 1
ATOM 726 C CA . GLY A 1 93 ? -8.133 -8.383 26.691 1.00 88.75 93 GLY A CA 1
ATOM 727 C C . GLY A 1 93 ? -7.475 -7.516 25.611 1.00 88.75 93 GLY A C 1
ATOM 728 O O . GLY A 1 93 ? -6.768 -6.562 25.937 1.00 88.75 93 GLY A O 1
ATOM 729 N N . LYS A 1 94 ? -7.709 -7.802 24.325 1.00 91.31 94 LYS A N 1
ATOM 730 C CA . LYS A 1 94 ? -7.194 -7.019 23.196 1.00 91.31 94 LYS A CA 1
ATOM 731 C C . LYS A 1 94 ? -8.328 -6.280 22.504 1.00 91.31 94 LYS A C 1
ATOM 733 O O . LYS A 1 94 ? -9.356 -6.865 22.173 1.00 91.31 94 LYS A O 1
ATOM 738 N N . ARG A 1 95 ? -8.122 -4.988 22.239 1.00 93.12 95 ARG A N 1
ATOM 739 C CA . ARG A 1 95 ? -9.032 -4.214 21.386 1.00 93.12 95 ARG A CA 1
ATOM 740 C C . ARG A 1 95 ? -9.052 -4.806 19.978 1.00 93.12 95 ARG A C 1
ATOM 742 O O . ARG A 1 95 ? -7.997 -5.124 19.425 1.00 93.12 95 ARG A O 1
ATOM 749 N N . VAL A 1 96 ? -10.238 -4.903 19.398 1.00 94.56 96 VAL A N 1
ATOM 750 C CA . VAL A 1 96 ? -10.438 -5.373 18.029 1.00 94.56 96 VAL A CA 1
ATOM 751 C C . VAL A 1 96 ? -10.832 -4.184 17.162 1.00 94.56 96 VAL A C 1
ATOM 753 O O . VAL A 1 96 ? -11.737 -3.425 17.496 1.00 94.56 96 VAL A O 1
ATOM 756 N N . ILE A 1 97 ? -10.123 -4.014 16.047 1.00 94.38 97 ILE A N 1
ATOM 757 C CA . ILE A 1 97 ? -10.432 -3.017 15.021 1.00 94.38 97 ILE A CA 1
ATOM 758 C C . ILE A 1 97 ? -10.836 -3.778 13.764 1.00 94.38 97 ILE A C 1
ATOM 760 O O . ILE A 1 97 ? -10.100 -4.641 13.283 1.00 94.38 97 ILE A O 1
ATOM 764 N N . LEU A 1 98 ? -12.014 -3.462 13.241 1.00 93.94 98 LEU A N 1
ATOM 765 C CA . LEU A 1 98 ? -12.553 -4.063 12.034 1.00 93.94 98 LEU A CA 1
ATOM 766 C C . LEU A 1 98 ? -12.025 -3.335 10.800 1.00 93.94 98 LEU A C 1
ATOM 768 O O . LEU A 1 98 ? -11.973 -2.106 10.743 1.00 93.94 98 LEU A O 1
ATOM 772 N N . VAL A 1 99 ? -11.701 -4.113 9.771 1.00 90.56 99 VAL A N 1
ATOM 773 C CA . VAL A 1 99 ? -11.391 -3.596 8.438 1.00 90.56 99 VAL A CA 1
ATOM 774 C C . VAL A 1 99 ? -12.580 -3.904 7.529 1.00 90.56 99 VAL A C 1
ATOM 776 O O . VAL A 1 99 ? -12.972 -5.069 7.429 1.00 90.56 99 VAL A O 1
ATOM 779 N N . PRO A 1 100 ? -13.173 -2.904 6.851 1.00 89.94 100 PRO A N 1
ATOM 780 C CA . PRO A 1 100 ? -14.217 -3.156 5.869 1.00 89.94 100 PRO A CA 1
ATOM 781 C C . PRO A 1 100 ? -13.746 -4.177 4.831 1.00 89.94 100 PRO A C 1
ATOM 783 O O . PRO A 1 100 ? -12.695 -3.988 4.221 1.00 89.94 100 PRO A O 1
ATOM 786 N N . ALA A 1 101 ? -14.548 -5.211 4.563 1.00 86.81 101 ALA A N 1
ATOM 787 C CA . ALA A 1 101 ? -14.185 -6.272 3.614 1.00 86.81 101 ALA A CA 1
ATOM 788 C C . ALA A 1 101 ? -13.777 -5.724 2.234 1.00 86.81 101 ALA A C 1
ATOM 790 O O . ALA A 1 101 ? -12.853 -6.224 1.606 1.00 86.81 101 ALA A O 1
ATOM 791 N N . ARG A 1 102 ? -14.413 -4.628 1.804 1.00 82.50 102 ARG A N 1
ATOM 792 C CA . ARG A 1 102 ? -14.118 -3.907 0.557 1.00 82.50 102 ARG A CA 1
ATOM 793 C C . ARG A 1 102 ? -12.729 -3.249 0.492 1.00 82.50 102 ARG A C 1
ATOM 795 O O . ARG A 1 102 ? -12.287 -2.907 -0.597 1.00 82.50 102 ARG A O 1
ATOM 802 N N . LEU A 1 103 ? -12.058 -3.044 1.627 1.00 80.00 103 LEU A N 1
ATOM 803 C CA . LEU A 1 103 ? -10.676 -2.549 1.685 1.00 80.00 103 LEU A CA 1
ATOM 804 C C . LEU A 1 103 ? -9.646 -3.687 1.698 1.00 80.00 103 LEU A C 1
ATOM 806 O O . LEU A 1 103 ? -8.468 -3.453 1.433 1.00 80.00 103 LEU A O 1
ATOM 810 N N . VAL A 1 104 ? -10.075 -4.916 1.993 1.00 77.44 104 VAL A N 1
ATOM 811 C CA . VAL A 1 104 ? -9.189 -6.077 2.059 1.00 77.44 104 VAL A CA 1
ATOM 812 C C . VAL A 1 104 ? -8.909 -6.571 0.644 1.00 77.44 104 VAL A C 1
ATOM 814 O O . VAL A 1 104 ? -9.810 -6.996 -0.076 1.00 77.44 104 VAL A O 1
ATOM 817 N N . ARG A 1 105 ? -7.637 -6.547 0.241 1.00 68.88 105 ARG A N 1
ATOM 818 C CA . ARG A 1 105 ? -7.193 -7.138 -1.027 1.00 68.88 105 ARG A CA 1
ATOM 819 C C . ARG A 1 105 ? -6.885 -8.614 -0.824 1.00 68.88 105 ARG A C 1
ATOM 821 O O . ARG A 1 105 ? -6.163 -8.974 0.104 1.00 68.88 105 ARG A O 1
ATOM 828 N N . ARG A 1 106 ? -7.369 -9.476 -1.721 1.00 62.91 106 ARG A N 1
ATOM 829 C CA . ARG A 1 106 ? -6.968 -10.890 -1.724 1.00 62.91 106 ARG A CA 1
ATOM 830 C C . ARG A 1 106 ? -5.524 -11.016 -2.208 1.00 62.91 106 ARG A C 1
ATOM 832 O O . ARG A 1 106 ? -5.117 -10.325 -3.137 1.00 62.91 106 ARG A O 1
ATOM 839 N N . ALA A 1 107 ? -4.756 -11.936 -1.626 1.00 56.97 107 ALA A N 1
ATOM 840 C CA . ALA A 1 107 ? -3.354 -12.159 -1.997 1.00 56.97 107 ALA A CA 1
ATOM 841 C C . ALA A 1 107 ? -3.170 -12.494 -3.494 1.00 56.97 107 ALA A C 1
ATOM 843 O O . ALA A 1 107 ? -2.205 -12.055 -4.110 1.00 56.97 107 ALA A O 1
ATOM 844 N N . ALA A 1 108 ? -4.133 -13.188 -4.112 1.00 46.97 108 ALA A N 1
ATOM 845 C CA . ALA A 1 108 ? -4.140 -13.454 -5.555 1.00 46.97 108 ALA A CA 1
ATOM 846 C C . ALA A 1 108 ? -4.298 -12.180 -6.417 1.00 46.97 108 ALA A C 1
ATOM 848 O O . ALA A 1 108 ? -3.864 -12.148 -7.564 1.00 46.97 108 ALA A O 1
ATOM 849 N N . GLU A 1 109 ? -4.874 -11.116 -5.853 1.00 51.81 109 GLU A N 1
ATOM 850 C CA . GLU A 1 109 ? -5.073 -9.803 -6.481 1.00 51.81 109 GLU A CA 1
ATOM 851 C C . GLU A 1 109 ? -3.995 -8.785 -6.064 1.00 51.81 109 GLU A C 1
ATOM 853 O O . GLU A 1 109 ? -3.988 -7.639 -6.541 1.00 51.81 109 GLU A O 1
ATOM 858 N N . ALA A 1 110 ? -3.050 -9.182 -5.199 1.00 58.31 110 ALA A N 1
ATOM 859 C CA . ALA A 1 110 ? -1.853 -8.420 -4.840 1.00 58.31 110 ALA A CA 1
ATOM 860 C C . ALA A 1 110 ? -0.839 -8.432 -6.003 1.00 58.31 110 ALA A C 1
ATOM 862 O O . ALA A 1 110 ? 0.323 -8.808 -5.895 1.00 58.31 110 ALA A O 1
ATOM 863 N N . THR A 1 111 ? -1.313 -7.979 -7.159 1.00 65.75 111 THR A N 1
ATOM 864 C CA . THR A 1 111 ? -0.626 -7.905 -8.452 1.00 65.75 111 THR A CA 1
ATOM 865 C C . THR A 1 111 ? 0.447 -6.807 -8.460 1.00 65.75 111 THR A C 1
ATOM 867 O O . THR A 1 111 ? 1.204 -6.674 -9.414 1.00 65.75 111 THR A O 1
ATOM 870 N N . TYR A 1 112 ? 0.555 -6.012 -7.392 1.00 79.62 112 TYR A N 1
ATOM 871 C CA . TYR A 1 112 ? 1.496 -4.900 -7.301 1.00 79.62 112 TYR A CA 1
ATOM 872 C C . TYR A 1 112 ? 2.843 -5.387 -6.753 1.00 79.62 112 TYR A C 1
ATOM 874 O O . TYR A 1 112 ? 3.143 -5.229 -5.579 1.00 79.62 112 TYR A O 1
ATOM 882 N N . SER A 1 113 ? 3.662 -6.036 -7.581 1.00 86.06 113 SER A N 1
ATOM 883 C CA . SER A 1 113 ? 5.002 -6.483 -7.176 1.00 86.06 113 SER A CA 1
ATOM 884 C C . SER A 1 113 ? 6.043 -6.219 -8.264 1.00 86.06 113 SER A C 1
ATOM 886 O O . SER A 1 113 ? 5.686 -6.160 -9.446 1.00 86.06 113 SER A O 1
ATOM 888 N N . PRO A 1 114 ? 7.340 -6.121 -7.910 1.00 87.56 114 PRO A N 1
ATOM 889 C CA . PRO A 1 114 ? 8.392 -5.894 -8.900 1.00 87.56 114 PRO A CA 1
ATOM 890 C C . PRO A 1 114 ? 8.426 -6.974 -9.993 1.00 87.56 114 PRO A C 1
ATOM 892 O O . PRO A 1 114 ? 8.559 -6.682 -11.180 1.00 87.56 114 PRO A O 1
ATOM 895 N N . ASN A 1 115 ? 8.239 -8.242 -9.615 1.00 87.69 115 ASN A N 1
ATOM 896 C CA . ASN A 1 115 ? 8.221 -9.352 -10.571 1.00 87.69 115 ASN A CA 1
ATOM 897 C C . ASN A 1 115 ? 7.000 -9.307 -11.492 1.00 87.69 115 ASN A C 1
ATOM 899 O O . ASN A 1 115 ? 7.100 -9.680 -12.666 1.00 87.69 115 ASN A O 1
ATOM 903 N N . ARG A 1 116 ? 5.854 -8.854 -10.974 1.00 88.19 116 ARG A N 1
ATOM 904 C CA . ARG A 1 116 ? 4.637 -8.730 -11.768 1.00 88.19 116 ARG A CA 1
ATOM 905 C C . ARG A 1 116 ? 4.725 -7.571 -12.757 1.00 88.19 116 ARG A C 1
ATOM 907 O O . ARG A 1 116 ? 4.361 -7.794 -13.902 1.00 88.19 116 ARG A O 1
ATOM 914 N N . LEU A 1 117 ? 5.323 -6.435 -12.383 1.00 88.88 117 LEU A N 1
ATOM 915 C CA . LEU A 1 117 ? 5.648 -5.338 -13.311 1.00 88.88 117 LEU A CA 1
ATOM 916 C C . LEU A 1 117 ? 6.501 -5.826 -14.489 1.00 88.88 117 LEU A C 1
ATOM 918 O O . LEU A 1 117 ? 6.181 -5.583 -15.649 1.00 88.88 117 LEU A O 1
ATOM 922 N N . VAL A 1 118 ? 7.574 -6.566 -14.200 1.00 87.81 118 VAL A N 1
ATOM 923 C CA . VAL A 1 118 ? 8.442 -7.111 -15.254 1.00 87.81 118 VAL A CA 1
ATOM 924 C C . VAL A 1 118 ? 7.679 -8.096 -16.138 1.00 87.81 118 VAL A C 1
ATOM 926 O O . VAL A 1 118 ? 7.887 -8.117 -17.345 1.00 87.81 118 VAL A O 1
ATOM 929 N N . THR A 1 119 ? 6.828 -8.937 -15.550 1.00 87.38 119 THR A N 1
ATOM 930 C CA . THR A 1 119 ? 6.040 -9.920 -16.306 1.00 87.38 119 THR A CA 1
ATOM 931 C C . THR A 1 119 ? 5.010 -9.233 -17.199 1.00 87.38 119 THR A C 1
ATOM 933 O O . THR A 1 119 ? 4.956 -9.570 -18.372 1.00 87.38 119 THR A O 1
ATOM 936 N N . ASP A 1 120 ? 4.307 -8.215 -16.698 1.00 88.12 120 ASP A N 1
ATOM 937 C CA . ASP A 1 120 ? 3.354 -7.407 -17.472 1.00 88.12 120 ASP A CA 1
ATOM 938 C C . ASP A 1 120 ? 4.020 -6.748 -18.689 1.00 88.12 120 ASP A C 1
ATOM 940 O O . ASP A 1 120 ? 3.517 -6.841 -19.808 1.00 88.12 120 ASP A O 1
ATOM 944 N N . LEU A 1 121 ? 5.213 -6.170 -18.504 1.00 86.88 121 LEU A N 1
ATOM 945 C CA . LEU A 1 121 ? 5.995 -5.622 -19.613 1.00 86.88 121 LEU A CA 1
ATOM 946 C C . LEU A 1 121 ? 6.333 -6.694 -20.664 1.00 86.88 121 LEU A C 1
ATOM 948 O O . LEU A 1 121 ? 6.192 -6.436 -21.857 1.00 86.88 121 LEU A O 1
ATOM 952 N N . MET A 1 122 ? 6.772 -7.888 -20.243 1.00 84.44 122 MET A N 1
ATOM 953 C CA . MET A 1 122 ? 7.089 -8.974 -21.185 1.00 84.44 122 MET A CA 1
ATOM 954 C C . MET A 1 122 ? 5.842 -9.488 -21.906 1.00 84.44 122 MET A C 1
ATOM 956 O O . MET A 1 122 ? 5.906 -9.733 -23.104 1.00 84.44 122 MET A O 1
ATOM 960 N N . ASP A 1 123 ? 4.717 -9.621 -21.205 1.00 86.44 123 ASP A N 1
ATOM 961 C CA . ASP A 1 123 ? 3.460 -10.091 -21.791 1.00 86.44 123 ASP A CA 1
ATOM 962 C C . ASP A 1 123 ? 2.962 -9.111 -22.871 1.00 86.44 123 ASP A C 1
ATOM 964 O O . ASP A 1 123 ? 2.533 -9.537 -23.941 1.00 86.44 123 ASP A O 1
ATOM 968 N N . ARG A 1 124 ? 3.112 -7.795 -22.658 1.00 84.12 124 ARG A N 1
ATOM 969 C CA . ARG A 1 124 ? 2.806 -6.768 -23.674 1.00 84.12 124 ARG A CA 1
ATOM 970 C C . ARG A 1 124 ? 3.720 -6.845 -24.895 1.00 84.12 124 ARG A C 1
ATOM 972 O O . ARG A 1 124 ? 3.251 -6.655 -26.014 1.00 84.12 124 ARG A O 1
ATOM 979 N N . VAL A 1 125 ? 5.012 -7.096 -24.686 1.00 82.62 125 VAL A N 1
ATOM 980 C CA . VAL A 1 125 ? 5.980 -7.291 -25.779 1.00 82.62 125 VAL A CA 1
ATOM 981 C C . VAL A 1 125 ? 5.619 -8.531 -26.594 1.00 82.62 125 VAL A C 1
ATOM 983 O O . VAL A 1 125 ? 5.576 -8.462 -27.819 1.00 82.62 125 VAL A O 1
ATOM 986 N N . ASP A 1 126 ? 5.305 -9.641 -25.924 1.00 81.31 126 ASP A N 1
ATOM 987 C CA . ASP A 1 126 ? 4.911 -10.894 -26.574 1.00 81.31 126 ASP A CA 1
ATOM 988 C C . ASP A 1 126 ? 3.576 -10.747 -27.332 1.00 81.31 126 ASP A C 1
ATOM 990 O O . ASP A 1 126 ? 3.406 -11.339 -28.396 1.00 81.31 126 ASP A O 1
ATOM 994 N N . ALA A 1 127 ? 2.667 -9.895 -26.843 1.00 82.31 127 ALA A N 1
ATOM 995 C CA . ALA A 1 127 ? 1.436 -9.503 -27.533 1.00 82.31 127 ALA A CA 1
ATOM 996 C C . ALA A 1 127 ? 1.654 -8.512 -28.698 1.00 82.31 127 ALA A C 1
ATOM 998 O O . ALA A 1 127 ? 0.690 -8.091 -29.337 1.00 82.31 127 ALA A O 1
ATOM 999 N N . GLY A 1 128 ? 2.899 -8.114 -28.979 1.00 78.31 128 GLY A N 1
ATOM 1000 C CA . GLY A 1 128 ? 3.238 -7.229 -30.091 1.00 78.31 128 GLY A CA 1
ATOM 1001 C C . GLY A 1 128 ? 2.939 -5.749 -29.843 1.00 78.31 128 GLY A C 1
ATOM 1002 O O . GLY A 1 128 ? 2.834 -4.990 -30.805 1.00 78.31 128 GLY A O 1
ATOM 1003 N N . ASN A 1 129 ? 2.809 -5.304 -28.586 1.00 82.19 129 ASN A N 1
ATOM 1004 C CA . ASN A 1 129 ? 2.589 -3.891 -28.277 1.00 82.19 129 ASN A CA 1
ATOM 1005 C C . ASN A 1 129 ? 3.789 -3.043 -28.762 1.00 82.19 129 ASN A C 1
ATOM 1007 O O . ASN A 1 129 ? 4.885 -3.154 -28.198 1.00 82.19 129 ASN A O 1
ATOM 1011 N N . PRO A 1 130 ? 3.612 -2.161 -29.766 1.00 75.19 130 PRO A N 1
ATOM 1012 C CA . PRO A 1 130 ? 4.729 -1.465 -30.401 1.00 75.19 130 PRO A CA 1
ATOM 1013 C C . PRO A 1 130 ? 5.421 -0.486 -29.447 1.00 75.19 130 PRO A C 1
ATOM 1015 O O . PRO A 1 130 ? 6.638 -0.321 -29.516 1.00 75.19 130 PRO A O 1
ATOM 1018 N N . THR A 1 131 ? 4.682 0.124 -28.517 1.00 77.94 131 THR A N 1
ATOM 1019 C CA . THR A 1 131 ? 5.232 1.034 -27.505 1.00 77.94 131 THR A CA 1
ATOM 1020 C C . THR A 1 131 ? 6.176 0.293 -26.562 1.00 77.94 131 THR A C 1
ATOM 1022 O O . THR A 1 131 ? 7.315 0.722 -26.379 1.00 77.94 131 THR A O 1
ATOM 1025 N N . ALA A 1 132 ? 5.742 -0.847 -26.017 1.00 75.94 132 ALA A N 1
ATOM 1026 C CA . ALA A 1 132 ? 6.556 -1.674 -25.128 1.00 75.94 132 ALA A CA 1
ATOM 1027 C C . ALA A 1 132 ? 7.792 -2.239 -25.852 1.00 75.94 132 ALA A C 1
ATOM 1029 O O . ALA A 1 132 ? 8.907 -2.152 -25.332 1.00 75.94 132 ALA A O 1
ATOM 1030 N N . CYS A 1 133 ? 7.612 -2.745 -27.078 1.00 73.50 133 CYS A N 1
ATOM 1031 C CA . CYS A 1 133 ? 8.697 -3.258 -27.915 1.00 73.50 133 CYS A CA 1
ATOM 1032 C C . CYS A 1 133 ? 9.749 -2.183 -28.214 1.00 73.50 133 CYS A C 1
ATOM 1034 O O . CYS A 1 133 ? 10.942 -2.409 -27.996 1.00 73.50 133 CYS A O 1
ATOM 1036 N N . ASN A 1 134 ? 9.326 -1.000 -28.667 1.00 75.25 134 ASN A N 1
ATOM 1037 C CA . ASN A 1 134 ? 10.234 0.095 -29.011 1.00 75.25 134 ASN A CA 1
ATOM 1038 C C . ASN A 1 134 ? 10.976 0.629 -27.786 1.00 75.25 134 ASN A C 1
ATOM 1040 O O . ASN A 1 134 ? 12.183 0.866 -27.851 1.00 75.25 134 ASN A O 1
ATOM 1044 N N . ALA A 1 135 ? 10.271 0.800 -26.669 1.00 75.38 135 ALA A N 1
ATOM 1045 C CA . ALA A 1 135 ? 10.855 1.285 -25.427 1.00 75.38 135 ALA A CA 1
ATOM 1046 C C . ALA A 1 135 ? 11.947 0.326 -24.921 1.00 75.38 135 ALA A C 1
ATOM 1048 O O . ALA A 1 135 ? 13.071 0.744 -24.637 1.00 75.38 135 ALA A O 1
ATOM 1049 N N . LEU A 1 136 ? 11.653 -0.976 -24.889 1.00 79.00 136 LEU A N 1
ATOM 1050 C CA . LEU A 1 136 ? 12.592 -1.992 -24.423 1.00 79.00 136 LEU A CA 1
ATOM 1051 C C . LEU A 1 136 ? 13.775 -2.180 -25.384 1.00 79.00 136 LEU A C 1
ATOM 1053 O O . LEU A 1 136 ? 14.909 -2.340 -24.941 1.00 79.00 136 LEU A O 1
ATOM 1057 N N . THR A 1 137 ? 13.534 -2.095 -26.693 1.00 74.06 137 THR A N 1
ATOM 1058 C CA . THR A 1 137 ? 14.586 -2.155 -27.722 1.00 74.06 137 THR A CA 1
ATOM 1059 C C . THR A 1 137 ? 15.562 -0.982 -27.593 1.00 74.06 137 THR A C 1
ATOM 1061 O O . THR A 1 137 ? 16.775 -1.195 -27.605 1.00 74.06 137 THR A O 1
ATOM 1064 N N . LYS A 1 138 ? 15.052 0.246 -27.400 1.00 75.69 138 LYS A N 1
ATOM 1065 C CA . LYS A 1 138 ? 15.877 1.447 -27.167 1.00 75.69 138 LYS A CA 1
ATOM 1066 C C . LYS A 1 138 ? 16.720 1.321 -25.899 1.00 75.69 138 LYS A C 1
ATOM 1068 O O . LYS A 1 138 ? 17.901 1.653 -25.921 1.00 75.69 138 LYS A O 1
ATOM 1073 N N . LEU A 1 139 ? 16.129 0.807 -24.821 1.00 79.00 139 LEU A N 1
ATOM 1074 C CA . LEU A 1 139 ? 16.815 0.634 -23.540 1.00 79.00 139 LEU A CA 1
ATOM 1075 C C . LEU A 1 139 ? 17.917 -0.435 -23.596 1.00 79.00 139 LEU A C 1
ATOM 1077 O O . LEU A 1 139 ? 18.975 -0.267 -23.000 1.00 79.00 139 LEU A O 1
ATOM 1081 N N . LEU A 1 140 ? 17.679 -1.541 -24.305 1.00 77.56 140 LEU A N 1
ATOM 1082 C CA . LEU A 1 140 ? 18.612 -2.672 -24.368 1.00 77.56 140 LEU A CA 1
ATOM 1083 C C . LEU A 1 140 ? 19.650 -2.559 -25.489 1.00 77.56 140 LEU A C 1
ATOM 1085 O O . LEU A 1 140 ? 20.518 -3.431 -25.572 1.00 77.56 140 LEU A O 1
ATOM 1089 N N . GLN A 1 141 ? 19.544 -1.527 -26.337 1.00 68.19 141 GLN A N 1
ATOM 1090 C CA . GLN A 1 141 ? 20.418 -1.254 -27.485 1.00 68.19 141 GLN A CA 1
ATOM 1091 C C . GLN A 1 141 ? 20.565 -2.438 -28.464 1.00 68.19 141 GLN A C 1
ATOM 1093 O O . GLN A 1 141 ? 21.553 -2.536 -29.190 1.00 68.19 141 GLN A O 1
ATOM 1098 N N . HIS A 1 142 ? 19.584 -3.346 -28.514 1.00 61.88 142 HIS A N 1
ATOM 1099 C CA . HIS A 1 142 ? 19.571 -4.467 -29.455 1.00 61.88 142 HIS A CA 1
ATOM 1100 C C . HIS A 1 142 ? 18.171 -4.700 -30.026 1.00 61.88 142 HIS A C 1
ATOM 1102 O O . HIS A 1 142 ? 17.207 -4.681 -29.257 1.00 61.88 142 HIS A O 1
ATOM 1108 N N . PRO A 1 143 ? 18.058 -4.977 -31.340 1.00 52.56 143 PRO A N 1
ATOM 1109 C CA . PRO A 1 143 ? 16.785 -5.260 -31.986 1.00 52.56 143 PRO A CA 1
ATOM 1110 C C . PRO A 1 143 ? 16.156 -6.562 -31.459 1.00 52.56 143 PRO A C 1
ATOM 1112 O O . PRO A 1 143 ? 16.874 -7.467 -31.010 1.00 52.56 143 PRO A O 1
ATOM 1115 N N . PRO A 1 144 ? 14.818 -6.685 -31.511 1.00 57.03 144 PRO A N 1
ATOM 1116 C CA . PRO A 1 144 ? 14.131 -7.926 -31.179 1.00 57.03 144 PRO A CA 1
ATOM 1117 C C . PRO A 1 144 ? 14.672 -9.091 -32.013 1.00 57.03 144 PRO A C 1
ATOM 1119 O O . PRO A 1 144 ? 15.038 -8.940 -33.176 1.00 57.03 144 PRO A O 1
ATOM 1122 N N . THR A 1 145 ? 14.749 -10.275 -31.405 1.00 55.94 145 THR A N 1
ATOM 1123 C CA . THR A 1 145 ? 15.487 -11.419 -31.972 1.00 55.94 145 THR A CA 1
ATOM 1124 C C . THR A 1 145 ? 14.703 -12.162 -33.059 1.00 55.94 145 THR A C 1
ATOM 1126 O O . THR A 1 145 ? 15.234 -13.084 -33.671 1.00 55.94 145 THR A O 1
ATOM 1129 N N . LYS A 1 146 ? 13.437 -11.789 -33.293 1.00 55.41 146 LYS A N 1
ATOM 1130 C CA . LYS A 1 146 ? 12.561 -12.372 -34.314 1.00 55.41 146 LYS A CA 1
ATOM 1131 C C . LYS A 1 146 ? 11.765 -11.280 -35.036 1.00 55.41 146 LYS A C 1
ATOM 1133 O O . LYS A 1 146 ? 11.481 -10.238 -34.448 1.00 55.41 146 LYS A O 1
ATOM 1138 N N . ALA A 1 147 ? 11.343 -11.563 -36.272 1.00 47.09 147 ALA A N 1
ATOM 1139 C CA . ALA A 1 147 ? 10.540 -10.670 -37.124 1.00 47.09 147 ALA A CA 1
ATOM 1140 C C . ALA A 1 147 ? 9.209 -10.207 -36.487 1.00 47.09 147 ALA A C 1
ATOM 1142 O O . ALA A 1 147 ? 8.634 -9.208 -36.895 1.00 47.09 147 ALA A O 1
ATOM 1143 N N . ASN A 1 148 ? 8.748 -10.917 -35.458 1.00 50.72 148 ASN A N 1
ATOM 1144 C CA . ASN A 1 148 ? 7.535 -10.687 -34.676 1.00 50.72 148 ASN A CA 1
ATOM 1145 C C . ASN A 1 148 ? 7.781 -10.028 -33.300 1.00 50.72 148 ASN A C 1
ATOM 1147 O O . ASN A 1 148 ? 6.884 -10.012 -32.466 1.00 50.72 148 ASN A O 1
ATOM 1151 N N . GLY A 1 149 ? 8.972 -9.478 -33.030 1.00 58.06 149 GLY A N 1
ATOM 1152 C CA . GLY A 1 149 ? 9.205 -8.658 -31.830 1.00 58.06 149 GLY A CA 1
ATOM 1153 C C . GLY A 1 149 ? 9.538 -9.423 -30.539 1.00 58.06 149 GLY A C 1
ATOM 1154 O O . GLY A 1 149 ? 9.808 -8.799 -29.517 1.00 58.06 149 GLY A O 1
ATOM 1155 N N . THR A 1 150 ? 9.576 -10.760 -30.560 1.00 58.75 150 THR A N 1
ATOM 1156 C CA . THR A 1 150 ? 9.778 -11.582 -29.352 1.00 58.75 150 THR A CA 1
ATOM 1157 C C . THR A 1 150 ? 11.188 -11.436 -28.762 1.00 58.75 150 THR A C 1
ATOM 1159 O O . THR A 1 150 ? 12.192 -11.568 -29.470 1.00 58.75 150 THR A O 1
ATOM 1162 N N . LEU A 1 151 ? 11.274 -11.240 -27.440 1.00 66.44 151 LEU A N 1
ATOM 1163 C CA . LEU A 1 151 ? 12.529 -11.137 -26.687 1.00 66.44 151 LEU A CA 1
ATOM 1164 C C . LEU A 1 151 ? 12.752 -12.349 -25.773 1.00 66.44 151 LEU A C 1
ATOM 1166 O O . LEU A 1 151 ? 11.827 -12.904 -25.184 1.00 66.44 151 LEU A O 1
ATOM 1170 N N . HIS A 1 152 ? 14.012 -12.745 -25.581 1.00 74.75 152 HIS A N 1
ATOM 1171 C CA . HIS A 1 152 ? 14.341 -13.832 -24.657 1.00 74.75 152 HIS A CA 1
ATOM 1172 C C . HIS A 1 152 ? 14.206 -13.380 -23.192 1.00 74.75 152 HIS A C 1
ATOM 1174 O O . HIS A 1 152 ? 15.141 -12.799 -22.632 1.00 74.75 152 HIS A O 1
ATOM 1180 N N . ARG A 1 153 ? 13.073 -13.711 -22.550 1.00 77.88 153 ARG A N 1
ATOM 1181 C CA . ARG A 1 153 ? 12.692 -13.286 -21.182 1.00 77.88 153 ARG A CA 1
ATOM 1182 C C . ARG A 1 153 ? 13.841 -13.316 -20.170 1.00 77.88 153 ARG A C 1
ATOM 1184 O O . ARG A 1 153 ? 14.045 -12.347 -19.445 1.00 77.88 153 ARG A O 1
ATOM 1191 N N . SER A 1 154 ? 14.624 -14.397 -20.128 1.00 78.44 154 SER A N 1
ATOM 1192 C CA . SER A 1 154 ? 15.746 -14.527 -19.181 1.00 78.44 154 SER A CA 1
ATOM 1193 C C . SER A 1 154 ? 16.894 -13.541 -19.464 1.00 78.44 154 SER A C 1
ATOM 1195 O O . SER A 1 154 ? 17.399 -12.900 -18.542 1.00 78.44 154 SER A O 1
ATOM 1197 N N . LYS A 1 155 ? 17.249 -13.326 -20.742 1.00 78.81 155 LYS A N 1
ATOM 1198 C CA . LYS A 1 155 ? 18.320 -12.382 -21.120 1.00 78.81 155 LYS A CA 1
ATOM 1199 C C . LYS A 1 155 ? 17.872 -10.946 -20.859 1.00 78.81 155 LYS A C 1
ATOM 1201 O O . LYS A 1 155 ? 18.630 -10.161 -20.299 1.00 78.81 155 LYS A O 1
ATOM 1206 N N . THR A 1 156 ? 16.627 -10.636 -21.210 1.00 79.88 156 THR A N 1
ATOM 1207 C CA . THR A 1 156 ? 16.000 -9.335 -20.974 1.00 79.88 156 THR A CA 1
ATOM 1208 C C . THR A 1 156 ? 15.950 -8.998 -19.486 1.00 79.88 156 THR A C 1
ATOM 1210 O O . THR A 1 156 ? 16.405 -7.933 -19.080 1.00 79.88 156 THR A O 1
ATOM 1213 N N . ARG A 1 157 ? 15.491 -9.935 -18.645 1.00 83.56 157 ARG A N 1
ATOM 1214 C CA . ARG A 1 157 ? 15.459 -9.767 -17.183 1.00 83.56 157 ARG A CA 1
ATOM 1215 C C . ARG A 1 157 ? 16.836 -9.483 -16.597 1.00 83.56 157 ARG A C 1
ATOM 1217 O O . ARG A 1 157 ? 16.950 -8.581 -15.778 1.00 83.56 157 ARG A O 1
ATOM 1224 N N . LYS A 1 158 ? 17.868 -10.215 -17.032 1.00 84.44 158 LYS A N 1
ATOM 1225 C CA . LYS A 1 158 ? 19.247 -10.018 -16.562 1.00 84.44 158 LYS A CA 1
ATOM 1226 C C . LYS A 1 158 ? 19.787 -8.626 -16.908 1.00 84.44 158 LYS A C 1
ATOM 1228 O O . LYS A 1 158 ? 20.529 -8.060 -16.117 1.00 84.44 158 LYS A O 1
ATOM 1233 N N . ARG A 1 159 ? 19.409 -8.077 -18.067 1.00 83.31 159 ARG A N 1
ATOM 1234 C CA . ARG A 1 159 ? 19.827 -6.736 -18.510 1.00 83.31 159 ARG A CA 1
ATOM 1235 C C . ARG A 1 159 ? 19.073 -5.604 -17.816 1.00 83.31 159 ARG A C 1
ATOM 1237 O O . ARG A 1 159 ? 19.654 -4.554 -17.600 1.00 83.31 159 ARG A O 1
ATOM 1244 N N . LEU A 1 160 ? 17.805 -5.821 -17.464 1.00 84.19 160 LEU A N 1
ATOM 1245 C CA . LEU A 1 160 ? 17.009 -4.842 -16.720 1.00 84.19 160 LEU A CA 1
ATOM 1246 C C . LEU A 1 160 ? 17.462 -4.691 -15.262 1.00 84.19 160 LEU A C 1
ATOM 1248 O O . LEU A 1 160 ? 17.126 -3.699 -14.638 1.00 84.19 160 LEU A O 1
ATOM 1252 N N . GLY A 1 161 ? 18.163 -5.675 -14.695 1.00 86.06 161 GLY A N 1
ATOM 1253 C CA . GLY A 1 161 ? 18.655 -5.596 -13.323 1.00 86.06 161 GLY A CA 1
ATOM 1254 C C . GLY A 1 161 ? 18.851 -6.956 -12.661 1.00 86.06 161 GLY A C 1
ATOM 1255 O O . GLY A 1 161 ? 18.335 -7.991 -13.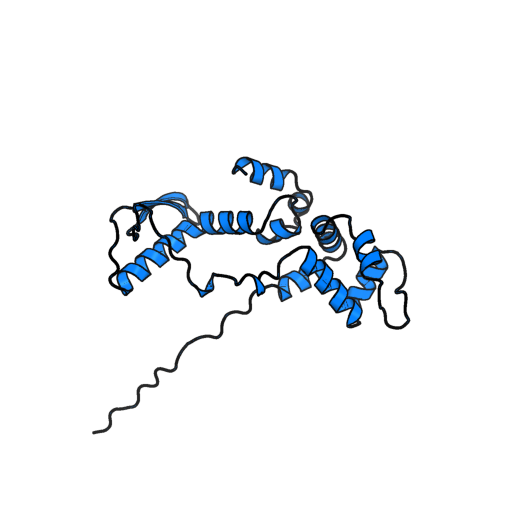107 1.00 86.06 161 GLY A O 1
ATOM 1256 N N . THR A 1 162 ? 19.594 -6.945 -11.559 1.00 84.94 162 THR A N 1
ATOM 1257 C CA . THR A 1 162 ? 19.972 -8.141 -10.797 1.00 84.94 162 THR A CA 1
ATOM 1258 C C . THR A 1 162 ? 18.826 -8.622 -9.908 1.00 84.94 162 THR A C 1
ATOM 1260 O O . THR A 1 162 ? 18.489 -9.808 -9.960 1.00 84.94 162 THR A O 1
ATOM 1263 N N . SER A 1 163 ? 18.148 -7.720 -9.189 1.00 86.88 163 SER A N 1
ATOM 1264 C CA . SER A 1 163 ? 16.954 -8.036 -8.390 1.00 86.88 163 SER A CA 1
ATOM 1265 C C . SER A 1 163 ? 15.643 -7.592 -9.054 1.00 86.88 163 SER A C 1
ATOM 1267 O O . SER A 1 163 ? 15.625 -6.840 -10.028 1.00 86.88 163 SER A O 1
ATOM 1269 N N . GLY A 1 164 ? 14.505 -8.054 -8.520 1.00 86.12 164 GLY A N 1
ATOM 1270 C CA . GLY A 1 164 ? 13.186 -7.609 -8.982 1.00 86.12 164 GLY A CA 1
ATOM 1271 C C . GLY A 1 164 ? 12.989 -6.097 -8.830 1.00 86.12 164 GLY A C 1
ATOM 1272 O O . GLY A 1 164 ? 12.483 -5.460 -9.751 1.00 86.12 164 GLY A O 1
ATOM 1273 N N . LYS A 1 165 ? 13.435 -5.520 -7.706 1.00 87.81 165 LYS A N 1
ATOM 1274 C CA . LYS A 1 165 ? 13.328 -4.078 -7.433 1.00 87.81 165 LYS A CA 1
ATOM 1275 C C . LYS A 1 165 ? 14.253 -3.251 -8.317 1.00 87.81 165 LYS A C 1
ATOM 1277 O O . LYS A 1 165 ? 13.848 -2.194 -8.782 1.00 87.81 165 LYS A O 1
ATOM 1282 N N . ASP A 1 166 ? 15.445 -3.753 -8.632 1.00 88.50 166 ASP A N 1
ATOM 1283 C CA . ASP A 1 166 ? 16.342 -3.075 -9.579 1.00 88.50 166 ASP A CA 1
ATOM 1284 C C . ASP A 1 166 ? 15.697 -2.981 -10.956 1.00 88.50 166 ASP A C 1
ATOM 1286 O O . ASP A 1 166 ? 15.638 -1.904 -11.538 1.00 88.50 166 ASP A O 1
ATOM 1290 N N . ARG A 1 167 ? 15.097 -4.084 -11.424 1.00 90.31 167 ARG A N 1
ATOM 1291 C CA . ARG A 1 167 ? 14.344 -4.087 -12.683 1.00 90.31 167 ARG A CA 1
ATOM 1292 C C . ARG A 1 167 ? 13.172 -3.115 -12.641 1.00 90.31 167 ARG A C 1
ATOM 1294 O O . ARG A 1 167 ? 12.941 -2.420 -13.623 1.00 90.31 167 ARG A O 1
ATOM 1301 N N . ALA A 1 168 ? 12.436 -3.062 -11.530 1.00 89.69 168 ALA A N 1
ATOM 1302 C CA . ALA A 1 168 ? 11.331 -2.123 -11.370 1.00 89.69 168 ALA A CA 1
ATOM 1303 C C . ALA A 1 168 ? 11.805 -0.665 -11.436 1.00 89.69 168 ALA A C 1
ATOM 1305 O O . ALA A 1 168 ? 11.189 0.126 -12.145 1.00 89.69 168 ALA A O 1
ATOM 1306 N N . ARG A 1 169 ? 12.929 -0.330 -10.790 1.00 89.12 169 ARG A N 1
ATOM 1307 C CA . ARG A 1 169 ? 13.556 0.999 -10.883 1.00 89.12 169 ARG A CA 1
ATOM 1308 C C . ARG A 1 169 ? 13.994 1.324 -12.306 1.00 89.12 169 ARG A C 1
ATOM 1310 O O . ARG A 1 169 ? 13.637 2.375 -12.819 1.00 89.12 169 ARG A O 1
ATOM 1317 N N . THR A 1 170 ? 14.685 0.408 -12.980 1.00 88.69 170 THR A N 1
ATOM 1318 C CA . THR A 1 170 ? 15.095 0.596 -14.378 1.00 88.69 170 THR A CA 1
ATOM 1319 C C . THR A 1 170 ? 13.892 0.821 -15.299 1.00 88.69 170 THR A C 1
ATOM 1321 O O . THR A 1 170 ? 13.936 1.704 -16.154 1.00 88.69 170 THR A O 1
ATOM 1324 N N . ILE A 1 171 ? 12.800 0.073 -15.110 1.00 88.88 171 ILE A N 1
ATOM 1325 C CA . ILE A 1 171 ? 11.553 0.273 -15.860 1.00 88.88 171 ILE A CA 1
ATOM 1326 C C . ILE A 1 171 ? 10.929 1.634 -15.523 1.00 88.88 171 ILE A C 1
ATOM 1328 O O . ILE A 1 171 ? 10.564 2.357 -16.441 1.00 88.88 171 ILE A O 1
ATOM 1332 N N . ALA A 1 172 ? 10.836 2.012 -14.247 1.00 88.88 172 ALA A N 1
ATOM 1333 C CA . ALA A 1 172 ? 10.251 3.288 -13.835 1.00 88.88 172 ALA A CA 1
ATOM 1334 C C . ALA A 1 172 ? 11.031 4.497 -14.380 1.00 88.88 172 ALA A C 1
ATOM 1336 O O . ALA A 1 172 ? 10.419 5.424 -14.905 1.00 88.88 172 ALA A O 1
ATOM 1337 N N . SER A 1 173 ? 12.366 4.462 -14.322 1.00 87.31 173 SER A N 1
ATOM 1338 C CA . SER A 1 173 ? 13.223 5.570 -14.763 1.00 87.31 173 SER A CA 1
ATOM 1339 C C . SER A 1 173 ? 13.317 5.697 -16.283 1.00 87.31 173 SER A C 1
ATOM 1341 O O . SER A 1 173 ? 13.336 6.807 -16.807 1.00 87.31 173 SER A O 1
ATOM 1343 N N . HIS A 1 174 ? 13.402 4.578 -17.009 1.00 85.56 174 HIS A N 1
ATOM 1344 C CA . HIS A 1 174 ? 13.667 4.607 -18.453 1.00 85.56 174 HIS A CA 1
ATOM 1345 C C . HIS A 1 174 ? 12.444 4.307 -19.323 1.00 85.56 174 HIS A C 1
ATOM 1347 O O . HIS A 1 174 ? 12.452 4.629 -20.511 1.00 85.56 174 HIS A O 1
ATOM 1353 N N . LEU A 1 175 ? 11.396 3.700 -18.759 1.00 86.62 175 LEU A N 1
ATOM 1354 C CA . LEU A 1 175 ? 10.158 3.339 -19.455 1.00 86.62 175 LEU A CA 1
ATOM 1355 C C . LEU A 1 175 ? 8.923 3.853 -18.685 1.00 86.62 175 LEU A C 1
ATOM 1357 O O . LEU A 1 175 ? 8.040 3.058 -18.343 1.00 86.62 175 LEU A O 1
ATOM 1361 N N . PRO A 1 176 ? 8.811 5.173 -18.435 1.00 85.25 176 PRO A N 1
ATOM 1362 C CA . PRO A 1 176 ? 7.758 5.733 -17.586 1.00 85.25 176 PRO A CA 1
ATOM 1363 C C . PRO A 1 176 ? 6.348 5.392 -18.084 1.00 85.25 176 PRO A C 1
ATOM 1365 O O . PRO A 1 176 ? 5.481 5.097 -17.273 1.00 85.25 176 PRO A O 1
ATOM 1368 N N . GLY A 1 177 ? 6.125 5.321 -19.404 1.00 84.88 177 GLY A N 1
ATOM 1369 C CA . GLY A 1 177 ? 4.834 4.904 -19.968 1.00 84.88 177 GLY A CA 1
ATOM 1370 C C . GLY A 1 177 ? 4.438 3.475 -19.580 1.00 84.88 177 GLY A C 1
ATOM 1371 O O . GLY A 1 177 ? 3.326 3.250 -19.116 1.00 84.88 177 GLY A O 1
ATOM 1372 N N . ALA A 1 178 ? 5.367 2.517 -19.669 1.00 85.44 178 ALA A N 1
ATOM 1373 C CA . ALA A 1 178 ? 5.103 1.134 -19.264 1.00 85.44 178 ALA A CA 1
ATOM 1374 C C . ALA A 1 178 ? 4.872 1.014 -17.748 1.00 85.44 178 ALA A C 1
ATOM 1376 O O . ALA A 1 178 ? 4.035 0.229 -17.304 1.00 85.44 178 ALA A O 1
ATOM 1377 N N . TYR A 1 179 ? 5.591 1.813 -16.955 1.00 87.69 179 TYR A N 1
ATOM 1378 C CA . TYR A 1 179 ? 5.379 1.891 -15.514 1.00 87.69 179 TYR A CA 1
ATOM 1379 C C . TYR A 1 179 ? 3.993 2.461 -15.174 1.00 87.69 179 TYR A C 1
ATOM 1381 O O . TYR A 1 179 ? 3.248 1.847 -14.411 1.00 87.69 179 TYR A O 1
ATOM 1389 N N . SER A 1 180 ? 3.598 3.582 -15.784 1.00 87.00 180 SER A N 1
ATOM 1390 C CA . SER A 1 180 ? 2.269 4.182 -15.613 1.00 87.00 180 SER A CA 1
ATOM 1391 C C . SER A 1 180 ? 1.145 3.244 -16.047 1.00 87.00 180 SER A C 1
ATOM 1393 O O . SER A 1 180 ? 0.145 3.115 -15.338 1.00 87.00 180 SER A O 1
ATOM 1395 N N . ASP A 1 181 ? 1.313 2.545 -17.168 1.00 85.44 181 ASP A N 1
ATOM 1396 C CA . ASP A 1 181 ? 0.332 1.576 -17.643 1.00 85.44 181 ASP A CA 1
ATOM 1397 C C . ASP A 1 181 ? 0.136 0.430 -16.648 1.00 85.44 181 ASP A C 1
ATOM 1399 O O . ASP A 1 181 ? -1.002 0.061 -16.354 1.00 85.44 181 ASP A O 1
ATOM 1403 N N . PHE A 1 182 ? 1.232 -0.104 -16.100 1.00 86.56 182 PHE A N 1
ATOM 1404 C CA . PHE A 1 182 ? 1.179 -1.136 -15.068 1.00 86.56 182 PHE A CA 1
ATOM 1405 C C . PHE A 1 182 ? 0.460 -0.639 -13.810 1.00 86.56 182 PHE A C 1
ATOM 1407 O O . PHE A 1 182 ? -0.404 -1.332 -13.264 1.00 86.56 182 PHE A O 1
ATOM 1414 N N . LYS A 1 183 ? 0.774 0.587 -13.367 1.00 85.31 183 LYS A N 1
ATOM 1415 C CA . LYS A 1 183 ? 0.101 1.222 -12.226 1.00 85.31 183 LYS A CA 1
ATOM 1416 C C . LYS A 1 183 ? -1.401 1.324 -12.441 1.00 85.31 183 LYS A C 1
ATOM 1418 O O . LYS A 1 183 ? -2.163 1.072 -11.513 1.00 85.31 183 LYS A O 1
ATOM 1423 N N . ASN A 1 184 ? -1.828 1.664 -13.653 1.00 83.19 184 ASN A N 1
ATOM 1424 C CA . ASN A 1 184 ? -3.241 1.777 -13.989 1.00 83.19 184 ASN A CA 1
ATOM 1425 C C . ASN A 1 184 ? -3.932 0.413 -14.084 1.00 83.19 184 ASN A C 1
ATOM 1427 O O . ASN A 1 184 ? -5.031 0.275 -13.556 1.00 83.19 184 ASN A O 1
ATOM 1431 N N . SER A 1 185 ? -3.283 -0.604 -14.659 1.00 76.81 185 SER A N 1
ATOM 1432 C CA . SER A 1 185 ? -3.845 -1.962 -14.720 1.00 76.81 185 SER A CA 1
ATOM 1433 C C . SER A 1 185 ? -3.897 -2.663 -13.361 1.00 76.81 185 SER A C 1
ATOM 1435 O O . SER A 1 185 ? -4.699 -3.569 -13.165 1.00 76.81 185 SER A O 1
ATOM 1437 N N . ALA A 1 186 ? -3.038 -2.265 -12.418 1.00 70.88 186 ALA A N 1
ATOM 1438 C CA . ALA A 1 186 ? -2.979 -2.847 -11.080 1.00 70.88 186 ALA A CA 1
ATOM 1439 C C . ALA A 1 186 ? -3.898 -2.156 -10.055 1.00 70.88 186 ALA A C 1
ATOM 1441 O O . ALA A 1 186 ? -3.933 -2.577 -8.890 1.00 70.88 186 ALA A O 1
ATOM 1442 N N . LYS A 1 187 ? -4.632 -1.103 -10.452 1.00 63.75 187 LYS A N 1
ATOM 1443 C CA . LYS A 1 187 ? -5.679 -0.510 -9.611 1.00 63.75 187 LYS A CA 1
ATOM 1444 C C . LYS A 1 187 ? -6.829 -1.519 -9.480 1.00 63.75 187 LYS A C 1
ATOM 1446 O O . LYS A 1 187 ? -7.295 -2.015 -10.503 1.00 63.75 187 LYS A O 1
ATOM 1451 N N . PRO A 1 188 ? -7.284 -1.840 -8.255 1.00 53.84 188 PRO A N 1
ATOM 1452 C C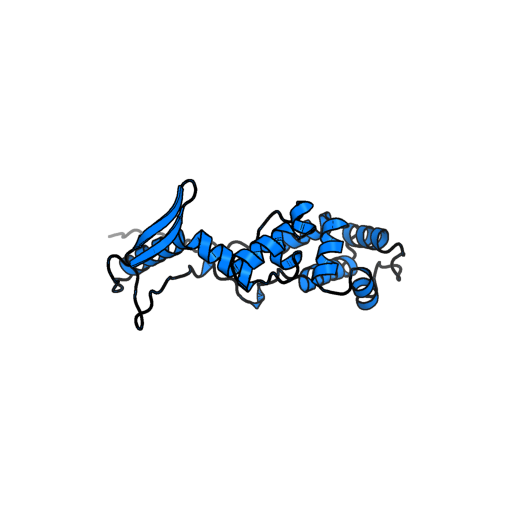A . PRO A 1 188 ? -8.435 -2.715 -8.080 1.00 53.84 188 PRO A CA 1
ATOM 1453 C C . PRO A 1 188 ? -9.653 -2.092 -8.769 1.00 53.84 188 PRO A C 1
ATOM 1455 O O . PRO A 1 188 ? -9.929 -0.904 -8.592 1.00 53.84 188 PRO A O 1
ATOM 1458 N N . THR A 1 189 ? -10.361 -2.884 -9.573 1.00 47.50 189 THR A N 1
ATOM 1459 C CA . THR A 1 189 ? -11.652 -2.485 -10.137 1.00 47.50 189 THR A CA 1
ATOM 1460 C C . THR A 1 189 ? -12.605 -2.202 -8.973 1.00 47.50 189 THR A C 1
ATOM 1462 O O . THR A 1 189 ? -12.652 -3.013 -8.042 1.00 47.50 189 THR A O 1
ATOM 1465 N N . PRO A 1 190 ? -13.336 -1.071 -8.962 1.00 44.78 190 PRO A N 1
ATOM 1466 C CA . PRO A 1 190 ? -14.336 -0.841 -7.928 1.00 44.78 190 PRO A CA 1
ATOM 1467 C C . PRO A 1 190 ? -15.324 -2.019 -7.926 1.00 44.78 190 PRO A C 1
ATOM 1469 O O . PRO A 1 190 ? -15.746 -2.448 -9.005 1.00 44.78 190 PRO A O 1
ATOM 1472 N N . PRO A 1 191 ? -15.657 -2.590 -6.752 1.00 46.12 191 PRO A N 1
ATOM 1473 C CA . PRO A 1 191 ? -16.594 -3.701 -6.693 1.00 46.12 191 PRO A CA 1
ATOM 1474 C C . PRO A 1 191 ? -17.951 -3.269 -7.271 1.00 46.12 191 PRO A C 1
ATOM 1476 O O . PRO A 1 191 ? -18.321 -2.098 -7.133 1.00 46.12 191 PRO A O 1
ATOM 1479 N N . PRO A 1 192 ? -18.696 -4.187 -7.915 1.00 38.91 192 PRO A N 1
ATOM 1480 C CA . PRO A 1 192 ? -20.017 -3.877 -8.447 1.00 38.91 192 PRO A CA 1
ATOM 1481 C C . PRO A 1 192 ? -20.904 -3.309 -7.334 1.00 38.91 192 PRO A C 1
ATOM 1483 O O . PRO A 1 192 ? -20.936 -3.841 -6.222 1.00 38.91 192 PRO A O 1
ATOM 1486 N N . SER A 1 193 ? -21.598 -2.207 -7.630 1.00 41.53 193 SER A N 1
ATOM 1487 C CA . SER A 1 193 ? -22.547 -1.583 -6.709 1.00 41.53 193 SER A CA 1
ATOM 1488 C C . SER A 1 193 ? -23.641 -2.595 -6.366 1.00 41.53 193 SER A C 1
ATOM 1490 O O . SER A 1 193 ? -24.452 -2.955 -7.211 1.00 41.53 193 SER A O 1
ATOM 1492 N N . GLN A 1 194 ? -23.648 -3.074 -5.124 1.00 42.47 194 GLN A N 1
ATOM 1493 C CA . GLN A 1 194 ? -24.755 -3.841 -4.553 1.00 42.47 194 GLN A CA 1
ATOM 1494 C C . GLN A 1 194 ? -25.826 -2.858 -4.063 1.00 42.47 194 GLN A C 1
ATOM 1496 O O . GLN A 1 194 ? -26.148 -2.818 -2.880 1.00 42.47 194 GLN A O 1
ATOM 1501 N N . ASN A 1 195 ? -26.347 -2.024 -4.963 1.00 38.94 195 ASN A N 1
ATOM 1502 C CA . ASN A 1 195 ? -27.630 -1.377 -4.731 1.00 38.94 195 ASN A CA 1
ATOM 1503 C C . ASN A 1 195 ? -28.682 -2.338 -5.277 1.00 38.94 195 ASN A C 1
ATOM 1505 O O . ASN A 1 195 ? -29.013 -2.312 -6.459 1.00 38.94 195 ASN A O 1
ATOM 1509 N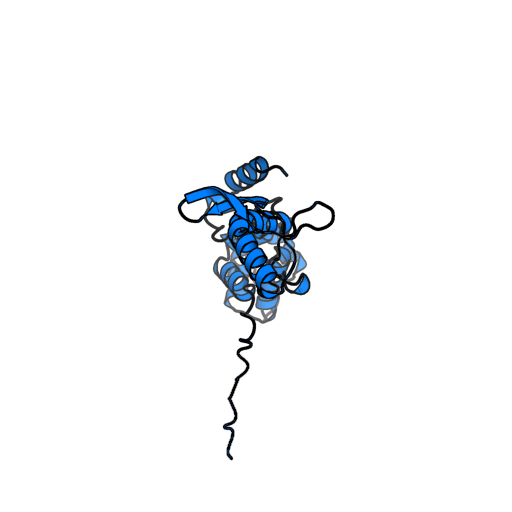 N . GLY A 1 196 ? -29.130 -3.253 -4.415 1.00 35.41 196 GLY A N 1
ATOM 1510 C CA . GLY A 1 196 ? -30.358 -3.990 -4.661 1.00 35.41 196 GLY A CA 1
ATOM 1511 C C . GLY A 1 196 ? -31.500 -2.987 -4.750 1.00 35.41 196 GLY A C 1
ATOM 1512 O O . GLY A 1 196 ? -31.719 -2.219 -3.815 1.00 35.41 196 GLY A O 1
ATOM 1513 N N . ASP A 1 197 ? -32.181 -2.983 -5.890 1.00 35.03 197 ASP A N 1
ATOM 1514 C CA . ASP A 1 197 ? -33.488 -2.369 -6.066 1.00 35.03 197 ASP A CA 1
ATOM 1515 C C . ASP A 1 197 ? -34.428 -2.877 -4.966 1.00 35.03 197 ASP A C 1
ATOM 1517 O O . ASP A 1 197 ? -34.983 -3.974 -5.051 1.00 35.03 197 ASP A O 1
ATOM 1521 N N . THR A 1 198 ? -34.654 -2.069 -3.934 1.00 37.06 198 THR A N 1
ATOM 1522 C CA . THR A 1 198 ? -35.880 -2.169 -3.146 1.00 37.06 198 THR A CA 1
ATOM 1523 C C . THR A 1 198 ? -36.972 -1.478 -3.957 1.00 37.06 198 THR A C 1
ATOM 1525 O O . THR A 1 198 ? -37.392 -0.367 -3.641 1.00 37.06 198 THR A O 1
ATOM 1528 N N . THR A 1 199 ? -37.416 -2.111 -5.047 1.00 35.50 199 THR A N 1
ATOM 1529 C CA . THR A 1 199 ? -38.706 -1.747 -5.637 1.00 35.50 199 THR A CA 1
ATOM 1530 C C . THR A 1 199 ? -39.780 -2.293 -4.711 1.00 35.50 199 THR A C 1
ATOM 1532 O O . THR A 1 199 ? -40.142 -3.469 -4.740 1.00 35.50 199 THR A O 1
ATOM 1535 N N . THR A 1 200 ? -40.244 -1.408 -3.838 1.00 39.12 200 THR A N 1
ATOM 1536 C CA . THR A 1 200 ? -41.507 -1.494 -3.120 1.00 39.12 200 THR A CA 1
ATOM 1537 C C . THR A 1 200 ? -42.599 -1.902 -4.109 1.00 39.12 200 THR A C 1
ATOM 1539 O O . THR A 1 200 ? -42.959 -1.130 -4.995 1.00 39.12 200 THR A O 1
ATOM 1542 N N . SER A 1 201 ? -43.111 -3.126 -3.986 1.00 35.41 201 SER A N 1
ATOM 1543 C CA . SER A 1 201 ? -44.390 -3.472 -4.609 1.00 35.41 201 SER A CA 1
ATOM 1544 C C . SER A 1 201 ? -45.493 -2.679 -3.897 1.00 35.41 201 SER A C 1
ATOM 1546 O O . SER A 1 201 ? -45.471 -2.628 -2.663 1.00 35.41 201 SER A O 1
ATOM 1548 N N . PRO A 1 202 ? -46.437 -2.047 -4.616 1.00 43.53 202 PRO A N 1
ATOM 1549 C CA . PRO A 1 202 ? -47.586 -1.420 -3.984 1.00 43.53 202 PRO A CA 1
ATOM 1550 C C . PRO A 1 202 ? -48.469 -2.511 -3.378 1.00 43.53 202 PRO A C 1
ATOM 1552 O O . PRO A 1 202 ? -48.747 -3.528 -4.012 1.00 43.53 202 PRO A O 1
ATOM 1555 N N . ILE A 1 203 ? -48.889 -2.292 -2.138 1.00 45.59 203 ILE A N 1
ATOM 1556 C CA . ILE A 1 203 ? -50.014 -3.005 -1.545 1.00 45.59 203 ILE A CA 1
ATOM 1557 C C . ILE A 1 203 ? -51.263 -2.445 -2.230 1.00 45.59 203 ILE A C 1
ATOM 1559 O O . ILE A 1 203 ? -51.616 -1.295 -1.980 1.00 45.59 203 ILE A O 1
ATOM 1563 N N . ASP A 1 204 ? -51.900 -3.243 -3.085 1.00 44.59 204 ASP A N 1
ATOM 1564 C CA . ASP A 1 204 ? -53.266 -3.001 -3.548 1.00 44.59 204 ASP A CA 1
ATOM 1565 C C . ASP A 1 204 ? -54.224 -3.924 -2.775 1.00 44.59 204 ASP A C 1
ATOM 1567 O O . ASP A 1 204 ? -54.087 -5.145 -2.846 1.00 44.59 204 ASP A O 1
ATOM 1571 N N . ASN A 1 205 ? -55.144 -3.276 -2.044 1.00 43.31 205 ASN A N 1
ATOM 1572 C CA . ASN A 1 205 ? -56.414 -3.718 -1.428 1.00 43.31 205 ASN A CA 1
ATOM 1573 C C . ASN A 1 205 ? -56.533 -5.118 -0.802 1.00 43.31 205 ASN A C 1
ATOM 1575 O O . ASN A 1 205 ? -56.775 -6.102 -1.535 1.00 43.31 205 ASN A O 1
#